Protein AF-A0A497QWR2-F1 (afdb_monomer_lite)

pLDDT: mean 72.26, std 18.97, range [32.97, 96.06]

Sequence (253 aa):
MGLGKLKDYGLKFKELKEVCVSLNEAGIAPAVTVKVGTKGEDMLSSFMDAIEAVEDKDVKNIPAEVSAYYDAIPQEAFDDDDNTVTQSDSKGEPVEEQEEQEEVVESDCPSFLTGCDDTEPDCQECKKDMPDEYSACKKATEAKASKKSKKKSKGTKNAGKRTRYGHMPNSMAGFIDDMVWKGHTKDEMVQVLMKEFGRSEDKAKGKVNSHLNTLINKKGITITEKKGDVLKAKQKYADGYDKSNTQKCTLSE

Structure (mmCIF, N/CA/C/O backbone):
data_AF-A0A497QWR2-F1
#
_entry.id   AF-A0A497QWR2-F1
#
loop_
_atom_site.group_PDB
_atom_site.id
_atom_site.type_symbol
_atom_site.label_atom_id
_atom_site.label_alt_id
_atom_site.label_comp_id
_atom_site.label_asym_id
_atom_site.label_entity_id
_atom_site.label_seq_id
_atom_site.pdbx_PDB_ins_code
_atom_site.Cartn_x
_atom_site.Cartn_y
_atom_site.Cartn_z
_atom_site.occupancy
_atom_site.B_iso_or_equiv
_atom_site.auth_seq_id
_atom_site.auth_comp_id
_atom_site.auth_asym_id
_atom_site.auth_atom_id
_atom_site.pdbx_PDB_model_num
ATOM 1 N N . MET A 1 1 ? 1.497 13.438 -13.257 1.00 48.03 1 MET A N 1
ATOM 2 C CA . MET A 1 1 ? 0.081 13.199 -13.607 1.00 48.03 1 MET A CA 1
ATOM 3 C C . MET A 1 1 ? -0.494 12.215 -12.584 1.00 48.03 1 MET A C 1
ATOM 5 O O . MET A 1 1 ? 0.308 11.577 -11.905 1.00 48.03 1 MET A O 1
ATOM 9 N N . GLY A 1 2 ? -1.800 12.245 -12.296 1.00 42.53 2 GLY A N 1
ATOM 10 C CA . GLY A 1 2 ? -2.422 11.379 -11.282 1.00 42.53 2 GLY A CA 1
ATOM 11 C C . GLY A 1 2 ? -3.508 10.488 -11.887 1.00 42.53 2 GLY A C 1
ATOM 12 O O . GLY A 1 2 ? -4.228 10.966 -12.753 1.00 42.53 2 GLY A O 1
ATOM 13 N N . LEU A 1 3 ? -3.611 9.245 -11.381 1.00 47.59 3 LEU A N 1
ATOM 14 C CA . LEU A 1 3 ? -4.511 8.090 -11.648 1.00 47.59 3 LEU A CA 1
ATOM 15 C C . LEU A 1 3 ? -5.947 8.309 -12.209 1.00 47.59 3 LEU A C 1
ATOM 17 O O . LEU A 1 3 ? -6.665 7.324 -12.388 1.00 47.59 3 LEU A O 1
ATOM 21 N N . GLY A 1 4 ? -6.399 9.539 -12.447 1.00 57.50 4 GLY A N 1
ATOM 22 C CA . GLY A 1 4 ? -7.649 9.893 -13.118 1.00 57.50 4 GLY A CA 1
ATOM 23 C C . GLY A 1 4 ? -7.697 9.454 -14.582 1.00 57.50 4 GLY A C 1
ATOM 24 O O . GLY A 1 4 ? -8.650 8.772 -14.945 1.00 57.50 4 GLY A O 1
ATOM 25 N N . LYS A 1 5 ? -6.631 9.687 -15.368 1.00 66.88 5 LYS A N 1
ATOM 26 C CA . LYS A 1 5 ? -6.671 9.528 -16.838 1.00 66.88 5 LYS A CA 1
ATOM 27 C C . LYS A 1 5 ? -7.154 8.144 -17.310 1.00 66.88 5 LYS A C 1
ATOM 29 O O . LYS A 1 5 ? -8.018 8.049 -18.168 1.00 66.88 5 LYS A O 1
ATOM 34 N N . LEU A 1 6 ? -6.700 7.049 -16.687 1.00 73.44 6 LEU A N 1
ATOM 35 C CA . LEU A 1 6 ? -7.159 5.688 -17.035 1.00 73.44 6 LEU A CA 1
ATOM 36 C C . LEU A 1 6 ? -8.672 5.487 -16.855 1.00 73.44 6 LEU A C 1
ATOM 38 O O . LEU A 1 6 ? -9.305 4.798 -17.650 1.00 73.44 6 LEU A O 1
ATOM 42 N N . LYS A 1 7 ? -9.254 6.072 -15.802 1.00 79.94 7 LYS A N 1
ATOM 43 C CA . LYS A 1 7 ? -10.699 5.980 -15.555 1.00 79.94 7 LYS A CA 1
ATOM 44 C C . LYS A 1 7 ? -11.488 6.875 -16.496 1.00 79.94 7 LYS A C 1
ATOM 46 O O . LYS A 1 7 ? -12.595 6.494 -16.866 1.00 79.94 7 LYS A O 1
ATOM 51 N N . ASP A 1 8 ? -10.916 8.013 -16.872 1.00 81.88 8 ASP A N 1
ATOM 52 C CA . ASP A 1 8 ? -11.537 8.974 -17.783 1.00 81.88 8 ASP A CA 1
ATOM 53 C C . ASP A 1 8 ? -11.735 8.359 -19.181 1.00 81.88 8 ASP A C 1
ATOM 55 O O . ASP A 1 8 ? -12.749 8.611 -19.827 1.00 81.88 8 ASP A O 1
ATOM 59 N N . TYR A 1 9 ? -10.854 7.436 -19.582 1.00 80.38 9 TYR A N 1
ATOM 60 C CA . TYR A 1 9 ? -10.970 6.665 -20.827 1.00 80.38 9 TYR A CA 1
ATOM 61 C C . TYR A 1 9 ? -11.758 5.351 -20.693 1.00 80.38 9 TYR A C 1
ATOM 63 O O . TYR A 1 9 ? -11.825 4.565 -21.632 1.00 80.38 9 TYR A O 1
ATOM 71 N N . GLY A 1 10 ? -12.344 5.065 -19.524 1.00 85.12 10 GLY A N 1
ATOM 72 C CA . GLY A 1 10 ? -13.089 3.822 -19.294 1.00 85.12 10 GLY A CA 1
ATOM 73 C C . GLY A 1 10 ? -12.229 2.549 -19.286 1.00 85.12 10 GLY A C 1
ATOM 74 O O . GLY A 1 10 ? -12.775 1.444 -19.276 1.00 85.12 10 GLY A O 1
ATOM 75 N N . LEU A 1 11 ? -10.902 2.684 -19.244 1.00 86.25 11 LEU A N 1
ATOM 76 C CA . LEU A 1 11 ? -9.960 1.570 -19.281 1.00 86.25 11 LEU A CA 1
ATOM 77 C C . LEU A 1 11 ? -9.809 0.950 -17.890 1.00 86.25 11 LEU A C 1
ATOM 79 O O . LEU A 1 11 ? -9.598 1.638 -16.881 1.00 86.25 11 LEU A O 1
ATOM 83 N N . LYS A 1 12 ? -9.890 -0.383 -17.801 1.00 90.69 12 LYS A N 1
ATOM 84 C CA . LYS A 1 12 ? -9.703 -1.072 -16.520 1.00 90.69 12 LYS A CA 1
ATOM 85 C C . LYS A 1 12 ? -8.242 -1.450 -16.332 1.00 90.69 12 LYS A C 1
ATOM 87 O O . LYS A 1 12 ? -7.655 -2.168 -17.128 1.00 90.69 12 LYS A O 1
ATOM 92 N N . PHE A 1 13 ? -7.691 -1.120 -15.166 1.00 89.50 13 PHE A N 1
ATOM 93 C CA . PHE A 1 13 ? -6.326 -1.513 -14.787 1.00 89.50 13 PHE A CA 1
ATOM 94 C C . PHE A 1 13 ? -6.066 -3.035 -14.832 1.00 89.50 13 PHE A C 1
ATOM 96 O O . PHE A 1 13 ? -4.924 -3.468 -14.948 1.00 89.50 13 PHE A O 1
ATOM 103 N N . LYS A 1 14 ? -7.115 -3.864 -14.721 1.00 91.31 14 LYS A N 1
ATOM 104 C CA . LYS A 1 14 ? -7.007 -5.322 -14.883 1.00 91.31 14 LYS A CA 1
ATOM 105 C C . LYS A 1 14 ? -6.687 -5.712 -16.330 1.00 91.31 14 LYS A C 1
ATOM 107 O O . LYS A 1 14 ? -5.834 -6.565 -16.523 1.00 91.31 14 LYS A O 1
ATOM 112 N N . GLU A 1 15 ? -7.328 -5.058 -17.295 1.00 91.69 15 GLU A N 1
ATOM 113 C CA . GLU A 1 15 ? -7.141 -5.306 -18.730 1.00 91.69 15 GLU A CA 1
ATOM 114 C C . GLU A 1 15 ? -5.731 -4.866 -19.148 1.00 91.69 15 GLU A C 1
ATOM 116 O O . GLU A 1 15 ? -5.003 -5.661 -19.728 1.00 91.69 15 GLU A O 1
ATOM 121 N N . LEU A 1 16 ? -5.271 -3.686 -18.700 1.00 90.69 16 LEU A N 1
ATOM 122 C CA . LEU A 1 16 ? -3.888 -3.231 -18.925 1.00 90.69 16 LEU A CA 1
ATOM 123 C C . LEU A 1 16 ? -2.847 -4.268 -18.469 1.00 90.69 16 LEU A C 1
ATOM 125 O O . LEU A 1 16 ? -1.878 -4.537 -19.169 1.00 90.69 16 LEU A O 1
ATOM 129 N N . LYS A 1 17 ? -3.053 -4.893 -17.302 1.00 91.12 17 LYS A N 1
ATOM 130 C CA . LYS A 1 17 ? -2.144 -5.936 -16.803 1.00 91.12 17 LYS A CA 1
ATOM 131 C C . LYS A 1 17 ? -2.140 -7.188 -17.669 1.00 91.12 17 LYS A C 1
ATOM 133 O O . LYS A 1 17 ? -1.073 -7.748 -17.884 1.00 91.12 17 LYS A O 1
ATOM 138 N N . GLU A 1 18 ? -3.310 -7.646 -18.100 1.00 92.50 18 GLU A N 1
ATOM 139 C CA . GLU A 1 18 ? -3.448 -8.834 -18.953 1.00 92.50 18 GLU A CA 1
ATOM 140 C C . GLU A 1 18 ? -2.760 -8.603 -20.307 1.00 92.50 18 GLU A C 1
ATOM 142 O O . GLU A 1 18 ? -2.012 -9.456 -20.782 1.00 92.50 18 GLU A O 1
ATOM 147 N N . VAL A 1 19 ? -2.895 -7.395 -20.852 1.00 91.88 19 VAL A N 1
ATOM 148 C CA . VAL A 1 19 ? -2.240 -6.961 -22.088 1.00 91.88 19 VAL A CA 1
ATOM 149 C C . VAL A 1 19 ? -0.712 -6.886 -21.924 1.00 91.88 19 VAL A C 1
ATOM 151 O O . VAL A 1 19 ? 0.020 -7.436 -22.746 1.00 91.88 19 VAL A O 1
ATOM 154 N N . CYS A 1 20 ? -0.204 -6.298 -20.833 1.00 90.31 20 CYS A N 1
ATOM 155 C CA . CYS A 1 20 ? 1.233 -6.300 -20.523 1.00 90.31 20 CYS A CA 1
ATOM 156 C C . CYS A 1 20 ? 1.803 -7.720 -20.360 1.00 90.31 20 CYS A C 1
ATOM 158 O O . CYS A 1 20 ? 2.941 -7.977 -20.747 1.00 90.31 20 CYS A O 1
ATOM 160 N N . VAL A 1 21 ? 1.050 -8.648 -19.759 1.00 90.56 21 VAL A N 1
ATOM 161 C CA . VAL A 1 21 ? 1.474 -10.054 -19.635 1.00 90.56 21 VAL A CA 1
ATOM 162 C C . VAL A 1 21 ? 1.536 -10.709 -21.013 1.00 90.56 21 VAL A C 1
ATOM 164 O O . VAL A 1 21 ? 2.544 -11.330 -21.330 1.00 90.56 21 VAL A O 1
ATOM 167 N N . SER A 1 22 ? 0.533 -10.481 -21.859 1.00 89.44 22 SER A N 1
ATOM 168 C CA . SER A 1 22 ? 0.480 -11.037 -23.217 1.00 89.44 22 SER A CA 1
ATOM 169 C C . SER A 1 22 ? 1.631 -10.542 -24.104 1.00 89.44 22 SER A C 1
ATOM 171 O O . SER A 1 22 ? 2.222 -11.326 -24.841 1.00 89.44 22 SER A O 1
ATOM 173 N N . LEU A 1 23 ? 2.019 -9.265 -23.989 1.00 87.81 23 LEU A N 1
ATOM 174 C CA . LEU A 1 23 ? 3.206 -8.713 -24.666 1.00 87.81 23 LEU A CA 1
ATOM 175 C C . LEU A 1 23 ? 4.516 -9.371 -24.214 1.00 87.81 23 LEU A C 1
ATOM 177 O O . LEU A 1 23 ? 5.399 -9.626 -25.035 1.00 87.81 23 LEU A O 1
ATOM 181 N N . ASN A 1 24 ? 4.642 -9.645 -22.913 1.00 87.62 24 ASN A N 1
ATOM 182 C CA . ASN A 1 24 ? 5.805 -10.331 -22.357 1.00 87.62 24 ASN A CA 1
ATOM 183 C C . ASN A 1 24 ? 5.862 -11.797 -22.815 1.00 87.62 24 ASN A C 1
ATOM 185 O O . ASN A 1 24 ? 6.930 -12.283 -23.180 1.00 87.62 24 ASN A O 1
ATOM 189 N N . GLU A 1 25 ? 4.724 -12.496 -22.825 1.00 88.38 25 GLU A N 1
ATOM 190 C CA . GLU A 1 25 ? 4.619 -13.885 -23.292 1.00 88.38 25 GLU A CA 1
ATOM 191 C C . GLU A 1 25 ? 4.908 -14.020 -24.791 1.00 88.38 25 GLU A C 1
ATOM 193 O O . GLU A 1 25 ? 5.531 -14.994 -25.210 1.00 88.38 25 GLU A O 1
ATOM 198 N N . ALA A 1 26 ? 4.524 -13.021 -25.590 1.00 85.50 26 ALA A N 1
ATOM 199 C CA . ALA A 1 26 ? 4.850 -12.955 -27.012 1.00 85.50 26 ALA A CA 1
ATOM 200 C C . ALA A 1 26 ? 6.340 -12.661 -27.283 1.00 85.50 26 ALA A C 1
ATOM 202 O O . ALA A 1 26 ? 6.781 -12.754 -28.426 1.00 85.50 26 ALA A O 1
ATOM 203 N N . GLY A 1 27 ? 7.122 -12.299 -26.257 1.00 85.12 27 GLY A N 1
ATOM 204 C CA . GLY A 1 27 ? 8.540 -11.955 -26.391 1.00 85.12 27 GLY A CA 1
ATOM 205 C C . GLY A 1 27 ? 8.798 -10.631 -27.116 1.00 85.12 27 GLY A C 1
ATOM 206 O O . GLY A 1 27 ? 9.942 -10.342 -27.450 1.00 85.12 27 GLY A O 1
ATOM 207 N N . ILE A 1 28 ? 7.751 -9.836 -27.345 1.00 81.31 28 ILE A N 1
ATOM 208 C CA . ILE A 1 28 ? 7.807 -8.593 -28.125 1.00 81.31 28 ILE A CA 1
ATOM 209 C C . ILE A 1 28 ? 8.394 -7.457 -27.284 1.00 81.31 28 ILE A C 1
ATOM 211 O O . ILE A 1 28 ? 9.182 -6.660 -27.777 1.00 81.31 28 ILE A O 1
ATOM 215 N N . ALA A 1 29 ? 8.050 -7.404 -25.994 1.00 74.75 29 ALA A N 1
ATOM 216 C CA . ALA A 1 29 ? 8.511 -6.346 -25.102 1.00 74.75 29 ALA A CA 1
ATOM 217 C C . ALA A 1 29 ? 8.847 -6.874 -23.697 1.00 74.75 29 ALA A C 1
ATOM 219 O O . ALA A 1 29 ? 8.116 -6.600 -22.744 1.00 74.75 29 ALA A O 1
ATOM 220 N N . PRO A 1 30 ? 9.975 -7.592 -23.523 1.00 67.50 30 PRO A N 1
ATOM 221 C CA . PRO A 1 30 ? 10.367 -8.175 -22.233 1.00 67.50 30 PRO A CA 1
ATOM 222 C C . PRO A 1 30 ? 10.651 -7.130 -21.135 1.00 67.50 30 PRO A C 1
ATOM 224 O O . PRO A 1 30 ? 10.811 -7.476 -19.964 1.00 67.50 30 PRO A O 1
ATOM 227 N N . ALA A 1 31 ? 10.734 -5.846 -21.498 1.00 64.06 31 ALA A N 1
ATOM 228 C CA . ALA A 1 31 ? 11.017 -4.745 -20.584 1.00 64.06 31 ALA A CA 1
ATOM 229 C C . ALA A 1 31 ? 9.788 -4.249 -19.798 1.00 64.06 31 ALA A C 1
ATOM 231 O O . ALA A 1 31 ? 9.958 -3.518 -18.813 1.00 64.06 31 ALA A O 1
ATOM 232 N N . VAL A 1 32 ? 8.561 -4.652 -20.164 1.00 71.81 32 VAL A N 1
ATOM 233 C CA . VAL A 1 32 ? 7.342 -4.215 -19.461 1.00 71.81 32 VAL A CA 1
ATOM 234 C C . VAL A 1 32 ? 7.235 -4.933 -18.119 1.00 71.81 32 VAL A C 1
ATOM 236 O O . VAL A 1 32 ? 6.561 -5.952 -17.952 1.00 71.81 32 VAL A O 1
ATOM 239 N N . THR A 1 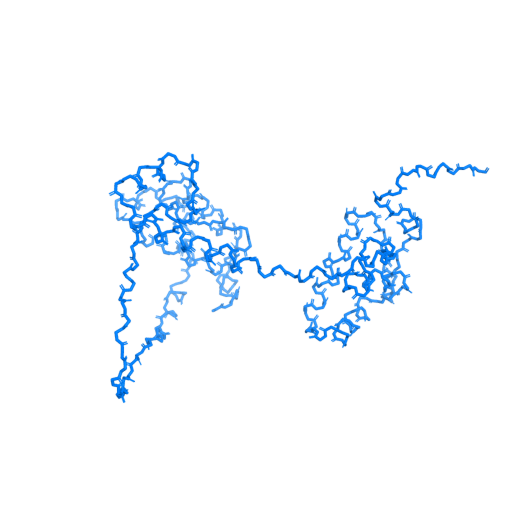33 ? 7.926 -4.394 -17.118 1.00 68.38 33 THR A N 1
ATOM 240 C CA . THR A 1 33 ? 7.933 -4.969 -15.774 1.00 68.38 33 THR A CA 1
ATOM 241 C C . THR A 1 33 ? 6.641 -4.637 -15.031 1.00 68.38 33 THR A C 1
ATOM 243 O O . THR A 1 33 ? 6.470 -3.564 -14.451 1.00 68.38 33 THR A O 1
ATOM 246 N N . VAL A 1 34 ? 5.737 -5.618 -14.962 1.00 72.56 34 VAL A N 1
ATOM 247 C CA . VAL A 1 34 ? 4.538 -5.591 -14.108 1.00 72.56 34 VAL A CA 1
ATOM 248 C C . VAL A 1 34 ? 4.960 -5.731 -12.637 1.00 72.56 34 VAL A C 1
ATOM 250 O O . VAL A 1 34 ? 4.822 -6.781 -12.009 1.00 72.56 34 VAL A O 1
ATOM 253 N N . LYS A 1 35 ? 5.528 -4.672 -12.052 1.00 74.38 35 LYS A N 1
ATOM 254 C CA . LYS A 1 35 ? 5.910 -4.662 -10.631 1.00 74.38 35 LYS A CA 1
ATOM 255 C C . LYS A 1 35 ? 4.663 -4.563 -9.748 1.00 74.38 35 LYS A C 1
ATOM 257 O O . LYS A 1 35 ? 3.757 -3.766 -9.980 1.00 74.38 35 LYS A O 1
ATOM 262 N N . VAL A 1 36 ? 4.613 -5.357 -8.679 1.00 67.50 36 VAL A N 1
ATOM 263 C CA . VAL A 1 36 ? 3.517 -5.285 -7.702 1.00 67.50 36 VAL A CA 1
ATOM 264 C C . VAL A 1 36 ? 3.546 -3.916 -7.012 1.00 67.50 36 VAL A C 1
ATOM 266 O O . VAL A 1 36 ? 4.484 -3.606 -6.284 1.00 67.50 36 VAL A O 1
ATOM 269 N N . GLY A 1 37 ? 2.500 -3.113 -7.224 1.00 78.19 37 GLY A N 1
ATOM 270 C CA . GLY A 1 37 ? 2.346 -1.791 -6.610 1.00 78.19 37 GLY A CA 1
ATOM 271 C C . GLY A 1 37 ? 2.741 -0.602 -7.491 1.00 78.19 37 GLY A C 1
ATOM 272 O O . GLY A 1 37 ? 2.728 0.518 -6.983 1.00 78.19 37 GLY A O 1
ATOM 273 N N . THR A 1 38 ? 3.058 -0.806 -8.776 1.00 81.00 38 THR A N 1
ATOM 274 C CA . THR A 1 38 ? 3.156 0.307 -9.734 1.00 81.00 38 THR A CA 1
ATOM 275 C C . THR A 1 38 ? 1.811 0.995 -9.906 1.00 81.00 38 THR A C 1
ATOM 277 O O . THR A 1 38 ? 0.746 0.367 -9.830 1.00 81.00 38 THR A O 1
ATOM 280 N N . LYS A 1 39 ? 1.858 2.315 -10.094 1.00 86.38 39 LYS A N 1
ATOM 281 C CA . LYS A 1 39 ? 0.665 3.083 -10.434 1.00 86.38 39 LYS A CA 1
ATOM 282 C C . LYS A 1 39 ? 0.246 2.727 -11.859 1.00 86.38 39 LYS A C 1
ATOM 284 O O . LYS A 1 39 ? 1.077 2.348 -12.679 1.00 86.38 39 LYS A O 1
ATOM 289 N N . GLY A 1 40 ? -1.050 2.852 -12.140 1.00 84.94 40 GLY A N 1
ATOM 290 C CA . GLY A 1 40 ? -1.591 2.570 -13.470 1.00 84.94 40 GLY A CA 1
ATOM 291 C C . GLY A 1 40 ? -0.964 3.416 -14.570 1.00 84.94 40 GLY A C 1
ATOM 292 O O . GLY A 1 40 ? -0.755 2.912 -15.660 1.00 84.94 40 GLY A O 1
ATOM 293 N N . GLU A 1 41 ? -0.613 4.659 -14.256 1.00 83.12 41 GLU A N 1
ATOM 294 C CA . GLU A 1 41 ? 0.008 5.598 -15.194 1.00 83.12 41 GLU A CA 1
ATOM 295 C C . GLU A 1 41 ? 1.409 5.151 -15.591 1.00 83.12 41 GLU A C 1
ATOM 297 O O . GLU A 1 41 ? 1.667 4.990 -16.772 1.00 83.12 41 GLU A O 1
ATOM 302 N N . ASP A 1 42 ? 2.262 4.842 -14.609 1.00 85.12 42 ASP A N 1
ATOM 303 C CA . ASP A 1 42 ? 3.617 4.345 -14.869 1.00 85.12 42 ASP A CA 1
ATOM 304 C C . ASP A 1 42 ? 3.578 3.071 -15.735 1.00 85.12 42 ASP A C 1
ATOM 306 O O . ASP A 1 42 ? 4.407 2.879 -16.616 1.00 85.12 42 ASP A O 1
ATOM 310 N N . MET A 1 43 ? 2.585 2.203 -15.499 1.00 87.81 43 MET A N 1
ATOM 311 C CA . MET A 1 43 ? 2.379 0.987 -16.288 1.00 87.81 43 MET A CA 1
ATOM 312 C C . MET A 1 43 ? 1.881 1.282 -17.706 1.00 87.81 43 MET A C 1
ATOM 314 O O . MET A 1 43 ? 2.289 0.588 -18.630 1.00 87.81 43 MET A O 1
ATOM 318 N N . LEU A 1 44 ? 1.015 2.284 -17.879 1.00 87.62 44 LEU A N 1
ATOM 319 C CA . LEU A 1 44 ? 0.531 2.705 -19.190 1.00 87.62 44 LEU A CA 1
ATOM 320 C C . LEU A 1 44 ? 1.661 3.339 -20.006 1.00 87.62 44 LEU A C 1
ATOM 322 O O . LEU A 1 44 ? 1.828 2.964 -21.156 1.00 87.62 44 LEU A O 1
ATOM 326 N N . SER A 1 45 ? 2.474 4.213 -19.407 1.00 85.75 45 SER A N 1
ATOM 327 C CA . SER A 1 45 ? 3.653 4.789 -20.065 1.00 85.75 45 SER A CA 1
ATOM 328 C C . SER A 1 45 ? 4.628 3.699 -20.504 1.00 85.75 45 SER A C 1
ATOM 330 O O . SER A 1 45 ? 4.935 3.605 -21.682 1.00 85.75 45 SER A O 1
ATOM 332 N N . SER A 1 46 ? 5.003 2.778 -19.605 1.00 87.06 46 SER A N 1
ATOM 333 C CA . SER A 1 46 ? 5.879 1.657 -19.982 1.00 87.06 46 SER A CA 1
ATOM 334 C C . SER A 1 46 ? 5.276 0.735 -21.045 1.00 87.06 46 SER A C 1
ATOM 336 O O . SER A 1 46 ? 6.019 0.088 -21.774 1.00 87.06 46 SER A O 1
ATOM 338 N N . PHE A 1 47 ? 3.948 0.626 -21.113 1.00 89.38 47 PHE A N 1
ATOM 339 C CA . PHE A 1 47 ? 3.259 -0.110 -22.170 1.00 89.38 47 PHE A CA 1
ATOM 340 C C . PHE A 1 47 ? 3.344 0.617 -23.518 1.00 89.38 47 PHE A C 1
ATOM 342 O O . PHE A 1 47 ? 3.615 -0.035 -24.521 1.00 89.38 47 PHE A O 1
ATOM 349 N N . MET A 1 48 ? 3.167 1.941 -23.542 1.00 87.44 48 MET A N 1
ATOM 350 C CA . MET A 1 48 ? 3.312 2.741 -24.763 1.00 87.44 48 MET A CA 1
ATOM 351 C C . MET A 1 48 ? 4.749 2.720 -25.276 1.00 87.44 48 MET A C 1
ATOM 353 O O . MET A 1 48 ? 4.958 2.360 -26.429 1.00 87.44 48 MET A O 1
ATOM 357 N N . ASP A 1 49 ? 5.727 2.975 -24.402 1.00 86.12 49 ASP A N 1
ATOM 358 C CA . ASP A 1 49 ? 7.155 2.918 -24.744 1.00 86.12 49 ASP A CA 1
ATOM 359 C C . ASP A 1 49 ? 7.522 1.555 -25.352 1.00 86.12 49 ASP A C 1
ATOM 361 O O . ASP A 1 49 ? 8.289 1.450 -26.305 1.00 86.12 49 ASP A O 1
ATOM 365 N N . ALA A 1 50 ? 6.945 0.484 -24.801 1.00 87.25 50 ALA A N 1
ATOM 366 C CA . ALA A 1 50 ? 7.152 -0.869 -25.282 1.00 87.25 50 ALA A CA 1
ATOM 367 C C . ALA A 1 50 ? 6.527 -1.137 -26.650 1.00 87.25 50 ALA A C 1
ATOM 369 O O . ALA A 1 50 ? 7.115 -1.902 -27.405 1.00 87.25 50 ALA A O 1
ATOM 370 N N . ILE A 1 51 ? 5.364 -0.552 -26.957 1.00 85.56 51 ILE A N 1
ATOM 371 C CA . ILE A 1 51 ? 4.728 -0.661 -28.276 1.00 85.56 51 ILE A CA 1
ATOM 372 C C . ILE A 1 51 ? 5.491 0.163 -29.313 1.00 85.56 51 ILE A C 1
ATOM 374 O O . ILE A 1 51 ? 5.728 -0.330 -30.410 1.00 85.56 51 ILE A O 1
ATOM 378 N N . GLU A 1 52 ? 5.910 1.381 -28.972 1.00 85.94 52 GLU A N 1
ATOM 379 C CA . GLU A 1 52 ? 6.703 2.237 -29.864 1.00 85.94 52 GLU A CA 1
ATOM 380 C C . GLU A 1 52 ? 8.077 1.636 -30.177 1.00 85.94 52 GLU A C 1
ATOM 382 O O . GLU A 1 52 ? 8.597 1.806 -31.278 1.00 85.94 52 GLU A O 1
ATOM 387 N N . ALA A 1 53 ? 8.650 0.885 -29.232 1.00 85.00 53 ALA A N 1
ATOM 388 C CA . ALA A 1 53 ? 9.896 0.157 -29.434 1.00 85.00 53 ALA A CA 1
ATOM 389 C C . ALA A 1 53 ? 9.754 -1.097 -30.322 1.00 85.00 53 ALA A C 1
ATOM 391 O O . ALA A 1 53 ? 10.773 -1.689 -30.685 1.00 85.00 53 ALA A O 1
ATOM 392 N N . VAL A 1 54 ? 8.533 -1.530 -30.671 1.00 84.75 54 VAL A N 1
ATOM 393 C CA . VAL A 1 54 ? 8.329 -2.670 -31.579 1.00 84.75 54 VAL A CA 1
ATOM 394 C C . VAL A 1 54 ? 8.648 -2.236 -33.006 1.00 84.75 54 VAL A C 1
ATOM 396 O O . VAL A 1 54 ? 7.928 -1.442 -33.604 1.00 84.75 54 VAL A O 1
ATOM 399 N N . GLU A 1 55 ? 9.716 -2.787 -33.584 1.00 76.38 55 GLU A N 1
ATOM 400 C CA . GLU A 1 55 ? 10.053 -2.547 -34.989 1.00 76.38 55 GLU A CA 1
ATOM 401 C C . GLU A 1 55 ? 8.944 -3.060 -35.932 1.00 76.38 55 GLU A C 1
ATOM 403 O O . GLU A 1 55 ? 8.308 -4.086 -35.674 1.00 76.38 55 GLU A O 1
ATOM 408 N N . ASP A 1 56 ? 8.782 -2.423 -37.100 1.00 72.88 56 ASP A N 1
ATOM 409 C CA . ASP A 1 56 ? 7.767 -2.746 -38.128 1.00 72.88 56 ASP A CA 1
ATOM 410 C C . ASP A 1 56 ? 7.689 -4.238 -38.524 1.00 72.88 56 ASP A C 1
ATOM 412 O O . ASP A 1 56 ? 6.681 -4.715 -39.056 1.00 72.88 56 ASP A O 1
ATOM 416 N N . LYS A 1 57 ? 8.764 -5.001 -38.295 1.00 64.88 57 LYS A N 1
ATOM 417 C CA . LYS A 1 57 ? 8.844 -6.436 -38.603 1.00 64.88 57 LYS A CA 1
ATOM 418 C C . LYS A 1 57 ? 8.063 -7.305 -37.615 1.00 64.88 57 LYS A C 1
ATOM 420 O O . LYS A 1 57 ? 7.553 -8.347 -38.030 1.00 64.88 57 LYS A O 1
ATOM 425 N N . ASP A 1 58 ? 7.915 -6.863 -36.369 1.00 74.88 58 ASP A N 1
ATOM 426 C CA . ASP A 1 58 ? 7.275 -7.617 -35.286 1.00 74.88 58 ASP A CA 1
ATOM 427 C C . ASP A 1 58 ? 5.821 -7.200 -35.034 1.00 74.88 58 ASP A C 1
ATOM 429 O O . ASP A 1 58 ? 5.080 -7.906 -34.348 1.00 74.88 58 ASP A O 1
ATOM 433 N N . VAL A 1 59 ? 5.351 -6.138 -35.699 1.00 76.44 59 VAL A N 1
ATOM 434 C CA . VAL A 1 59 ? 3.954 -5.664 -35.646 1.00 76.44 59 VAL A CA 1
ATOM 435 C C . VAL A 1 59 ? 2.952 -6.765 -36.024 1.00 76.44 59 VAL A C 1
ATOM 437 O O . VAL A 1 59 ? 1.852 -6.835 -35.481 1.00 76.44 59 VAL A O 1
ATOM 440 N N . LYS A 1 60 ? 3.340 -7.692 -36.910 1.00 80.88 60 LYS A N 1
ATOM 441 C CA . LYS A 1 60 ? 2.489 -8.826 -37.324 1.00 80.88 60 LYS A CA 1
ATOM 442 C C . LYS A 1 60 ? 2.283 -9.879 -36.233 1.00 80.88 60 LYS A C 1
ATOM 444 O O . LYS A 1 60 ? 1.359 -10.679 -36.356 1.00 80.88 60 LYS A O 1
ATOM 449 N N . ASN A 1 61 ? 3.132 -9.894 -35.208 1.00 86.38 61 ASN A N 1
ATOM 450 C CA . ASN A 1 61 ? 3.073 -10.855 -34.108 1.00 86.38 61 ASN A CA 1
ATOM 451 C C . ASN A 1 61 ? 2.368 -10.293 -32.868 1.00 86.38 61 ASN A C 1
ATOM 453 O O . ASN A 1 61 ? 2.233 -11.009 -31.876 1.00 86.38 61 ASN A O 1
ATOM 457 N N . ILE A 1 62 ? 1.904 -9.039 -32.907 1.00 86.69 62 ILE A N 1
ATOM 458 C CA . ILE A 1 62 ? 1.207 -8.422 -31.780 1.00 86.69 62 ILE A CA 1
ATOM 459 C C . ILE A 1 62 ? -0.112 -9.174 -31.526 1.00 86.69 62 ILE A C 1
ATOM 461 O O . ILE A 1 62 ? -0.925 -9.320 -32.445 1.00 86.69 62 ILE A O 1
ATOM 465 N N . PRO A 1 63 ? -0.360 -9.651 -30.290 1.00 91.00 63 PRO A N 1
ATOM 466 C CA . PRO A 1 63 ? -1.626 -10.282 -29.940 1.00 91.00 63 PRO A CA 1
ATOM 467 C C . PRO A 1 63 ? -2.818 -9.367 -30.249 1.00 91.00 63 PRO A C 1
ATOM 469 O O . PRO A 1 63 ? -2.786 -8.173 -29.954 1.00 91.00 63 PRO A O 1
ATOM 472 N N . ALA A 1 64 ? -3.905 -9.930 -30.786 1.00 90.38 64 ALA A N 1
ATOM 473 C CA . ALA A 1 64 ? -5.104 -9.163 -31.153 1.00 90.38 64 ALA A CA 1
ATOM 474 C C . ALA A 1 64 ? -5.692 -8.365 -29.974 1.00 90.38 64 ALA A C 1
ATOM 476 O O . ALA A 1 64 ? -6.253 -7.291 -30.158 1.00 90.38 64 ALA A O 1
ATOM 477 N N . GLU A 1 65 ? -5.522 -8.873 -28.755 1.00 89.00 65 GLU A N 1
ATOM 478 C CA . GLU A 1 65 ? -5.935 -8.221 -27.510 1.00 89.00 65 GLU A CA 1
ATOM 479 C C . GLU A 1 65 ? -5.147 -6.932 -27.239 1.00 89.00 65 GLU A C 1
ATOM 481 O O . GLU A 1 65 ? -5.713 -5.959 -26.748 1.00 89.00 65 GLU A O 1
ATOM 486 N N . VAL A 1 66 ? -3.859 -6.904 -27.598 1.00 89.56 66 VAL A N 1
ATOM 487 C CA . VAL A 1 66 ? -2.985 -5.733 -27.448 1.00 89.56 66 VAL A CA 1
ATOM 488 C C . VAL A 1 66 ? -3.356 -4.660 -28.468 1.00 89.56 66 VAL A C 1
ATOM 490 O O . VAL A 1 66 ? -3.482 -3.497 -28.092 1.00 89.56 66 VAL A O 1
ATOM 493 N N . SER A 1 67 ? -3.604 -5.048 -29.725 1.00 89.44 67 SER A N 1
ATOM 494 C CA . SER A 1 67 ? -4.094 -4.126 -30.763 1.00 89.44 67 SER A CA 1
ATOM 495 C C . SER A 1 67 ? -5.454 -3.542 -30.382 1.00 89.44 67 SER A C 1
ATOM 497 O O . SER A 1 67 ? -5.605 -2.327 -30.364 1.00 89.44 67 SER A O 1
ATOM 499 N N . ALA A 1 68 ? -6.412 -4.383 -29.984 1.00 90.38 68 ALA A N 1
ATOM 500 C CA . ALA A 1 68 ? -7.738 -3.922 -29.587 1.00 90.38 68 ALA A CA 1
ATOM 501 C C . ALA A 1 68 ? -7.691 -2.986 -28.369 1.00 90.38 68 ALA A C 1
ATOM 503 O O . ALA A 1 68 ? -8.492 -2.058 -28.272 1.00 90.38 68 ALA A O 1
ATOM 504 N N . TYR A 1 69 ? -6.759 -3.225 -27.439 1.00 90.12 69 TYR A N 1
ATOM 505 C CA . TYR A 1 69 ? -6.546 -2.337 -26.302 1.00 90.12 69 TYR A CA 1
ATOM 506 C C . TYR A 1 69 ? -5.940 -0.998 -26.732 1.00 90.12 69 TYR A C 1
ATOM 508 O O . TYR A 1 69 ? -6.408 0.031 -26.264 1.00 90.12 69 TYR A O 1
ATOM 516 N N . TYR A 1 70 ? -4.947 -0.999 -27.628 1.00 89.12 70 TYR A N 1
ATOM 517 C CA . TYR A 1 70 ? -4.333 0.219 -28.168 1.00 89.12 70 TYR A CA 1
ATOM 518 C C . TYR A 1 70 ? -5.348 1.077 -28.940 1.00 89.12 70 TYR A C 1
ATOM 520 O O . TYR A 1 70 ? -5.469 2.269 -28.671 1.00 89.12 70 TYR A O 1
ATOM 528 N N . ASP A 1 71 ? -6.160 0.457 -29.801 1.00 89.88 71 ASP A N 1
ATOM 529 C CA . ASP A 1 71 ? -7.203 1.131 -30.590 1.00 89.88 71 ASP A CA 1
ATOM 530 C C . ASP A 1 71 ? -8.322 1.740 -29.721 1.00 89.88 71 ASP A C 1
ATOM 532 O O . ASP A 1 71 ? -9.037 2.646 -30.152 1.00 89.88 71 ASP A O 1
ATOM 536 N N . ALA A 1 72 ? -8.497 1.245 -28.491 1.00 89.31 72 ALA A N 1
ATOM 537 C CA . ALA A 1 72 ? -9.474 1.768 -27.538 1.00 89.31 72 ALA A CA 1
ATOM 538 C C . ALA A 1 72 ? -8.991 3.026 -26.794 1.00 89.31 72 ALA A C 1
ATOM 540 O O . ALA A 1 72 ? -9.793 3.666 -26.108 1.00 89.31 72 ALA A O 1
ATOM 541 N N . ILE A 1 73 ? -7.705 3.381 -26.895 1.00 86.50 73 ILE A N 1
ATOM 542 C CA . ILE A 1 73 ? -7.133 4.562 -26.242 1.00 86.50 73 ILE A CA 1
ATOM 543 C C . ILE A 1 73 ? -7.417 5.785 -27.129 1.00 86.50 73 ILE A C 1
ATOM 545 O O . ILE A 1 73 ? -6.969 5.818 -28.275 1.00 86.50 73 ILE A O 1
ATOM 549 N N . PRO A 1 74 ? -8.150 6.805 -26.642 1.00 85.12 74 PRO A N 1
ATOM 550 C CA . PRO A 1 74 ? -8.426 8.000 -27.436 1.00 85.12 74 PRO A CA 1
ATOM 551 C C . PRO A 1 74 ? -7.135 8.712 -27.844 1.00 85.12 74 PRO A C 1
ATOM 553 O O . PRO A 1 74 ? -6.231 8.849 -27.024 1.00 85.12 74 PRO A O 1
ATOM 556 N N . GLN A 1 75 ? -7.079 9.226 -29.076 1.00 77.69 75 GLN A N 1
ATOM 557 C CA . GLN A 1 75 ? -5.914 9.963 -29.588 1.00 77.69 75 GLN A CA 1
ATOM 558 C C . GLN A 1 75 ? -5.561 11.188 -28.719 1.00 77.69 75 GLN A C 1
ATOM 560 O O . GLN A 1 75 ? -4.392 11.475 -28.497 1.00 77.69 75 GLN A O 1
ATOM 565 N N . GLU A 1 76 ? -6.567 11.811 -28.096 1.00 75.94 76 GLU A N 1
ATOM 566 C CA . GLU A 1 76 ? -6.396 12.917 -27.140 1.00 75.94 76 GLU A CA 1
ATOM 567 C C . GLU A 1 76 ? -5.541 12.541 -25.914 1.00 75.94 76 GLU A C 1
ATOM 569 O O . GLU A 1 76 ? -4.969 13.411 -25.263 1.00 75.94 76 GLU A O 1
ATOM 574 N N . ALA A 1 77 ? -5.418 11.248 -25.588 1.00 71.94 77 ALA A N 1
ATOM 575 C CA . ALA A 1 77 ? -4.535 10.787 -24.521 1.00 71.94 77 ALA A CA 1
ATOM 576 C C . ALA A 1 77 ? -3.044 10.940 -24.866 1.00 71.94 77 ALA A C 1
ATOM 578 O O . ALA A 1 77 ? -2.224 10.920 -23.948 1.00 71.94 77 ALA A O 1
ATOM 579 N N . PHE A 1 78 ? -2.722 11.082 -26.155 1.00 71.50 78 PHE A N 1
ATOM 580 C CA . PHE A 1 78 ? -1.369 11.212 -26.692 1.00 71.50 78 PHE A CA 1
ATOM 581 C C . PHE A 1 78 ? -0.999 12.673 -26.993 1.00 71.50 78 PHE A C 1
ATOM 583 O O . PHE A 1 78 ? 0.168 13.034 -26.912 1.00 71.50 78 PHE A O 1
ATOM 590 N N . ASP A 1 79 ? -1.986 13.525 -27.286 1.00 68.62 79 ASP A N 1
ATOM 591 C CA . ASP A 1 79 ? -1.766 14.934 -27.652 1.00 68.62 79 ASP A CA 1
ATOM 592 C C . ASP A 1 79 ? -1.493 15.861 -26.446 1.00 68.62 79 ASP A C 1
ATOM 594 O O . ASP A 1 79 ? -1.150 17.029 -26.611 1.00 68.62 79 ASP A O 1
ATOM 598 N N . ASP A 1 80 ? -1.622 15.353 -25.218 1.00 58.22 80 ASP A N 1
ATOM 599 C CA . ASP A 1 80 ? -1.415 16.111 -23.972 1.00 58.22 80 ASP A CA 1
ATOM 600 C C . ASP A 1 80 ? 0.075 16.271 -23.587 1.00 58.22 80 ASP A C 1
ATOM 602 O O . ASP A 1 80 ? 0.392 16.872 -22.556 1.00 58.22 80 ASP A O 1
ATOM 606 N N . ASP A 1 81 ? 0.990 15.737 -24.403 1.00 52.38 81 ASP A N 1
ATOM 607 C CA . ASP A 1 81 ? 2.443 15.897 -24.280 1.00 52.38 81 ASP A CA 1
ATOM 608 C C . ASP A 1 81 ? 2.954 17.121 -25.071 1.00 52.38 81 ASP A C 1
ATOM 610 O O . ASP A 1 81 ? 4.016 17.098 -25.697 1.00 52.38 81 ASP A O 1
ATOM 614 N N . ASP A 1 82 ? 2.250 18.260 -24.974 1.00 47.38 82 ASP A N 1
ATOM 615 C CA . ASP A 1 82 ? 2.879 19.580 -25.155 1.00 47.38 82 ASP A CA 1
ATOM 616 C C . ASP A 1 82 ? 3.808 19.852 -23.953 1.00 47.38 82 ASP A C 1
ATOM 618 O O . ASP A 1 82 ? 3.540 20.599 -23.012 1.00 47.38 82 ASP A O 1
ATOM 622 N N . ASN A 1 83 ? 4.888 19.077 -23.929 1.00 48.34 83 ASN A N 1
ATOM 623 C CA . ASN A 1 83 ? 6.256 19.531 -23.808 1.00 48.34 83 ASN A CA 1
ATOM 624 C C . ASN A 1 83 ? 6.485 20.761 -22.911 1.00 48.34 83 ASN A C 1
ATOM 626 O O . ASN A 1 83 ? 6.979 21.800 -23.341 1.00 48.34 83 ASN A O 1
ATOM 630 N N . THR A 1 84 ? 6.265 20.592 -21.607 1.00 40.69 84 THR A N 1
ATOM 631 C CA . THR A 1 84 ? 7.136 21.238 -20.615 1.00 40.69 84 THR A CA 1
ATOM 632 C C . THR A 1 84 ? 8.189 20.242 -20.151 1.00 40.69 84 THR A C 1
ATOM 634 O O . THR A 1 84 ? 8.297 19.896 -18.975 1.00 40.69 84 THR A O 1
ATOM 637 N N . VAL A 1 85 ? 9.034 19.817 -21.096 1.00 45.81 85 VAL A N 1
ATOM 638 C CA . VAL A 1 85 ? 10.423 19.507 -20.769 1.00 45.81 85 VAL A CA 1
ATOM 639 C C . VAL A 1 85 ? 11.004 20.785 -20.166 1.00 45.81 85 VAL A C 1
ATOM 641 O O . VAL A 1 85 ? 11.366 21.726 -20.866 1.00 45.81 85 VAL A O 1
ATOM 644 N N . THR A 1 86 ? 11.075 20.850 -18.835 1.00 34.50 86 THR A N 1
ATOM 645 C CA . THR A 1 86 ? 12.024 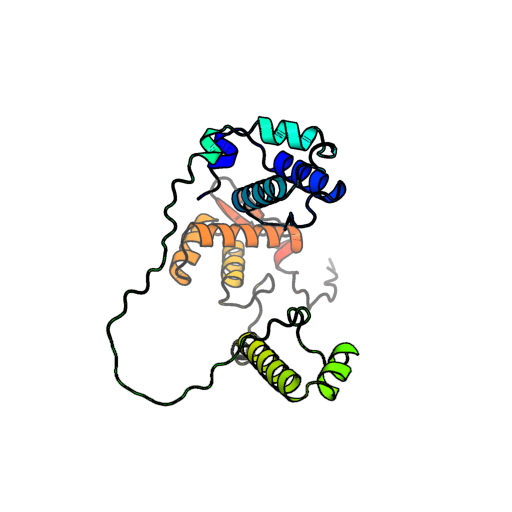21.730 -18.152 1.00 34.50 86 THR A CA 1
ATOM 646 C C . THR A 1 86 ? 13.421 21.248 -18.509 1.00 34.50 86 THR A C 1
ATOM 648 O O . THR A 1 86 ? 14.047 20.472 -17.783 1.00 34.50 86 THR A O 1
ATOM 651 N N . GLN A 1 87 ? 13.886 21.700 -19.669 1.00 43.56 87 GLN A N 1
ATOM 652 C CA . GLN A 1 87 ? 15.285 21.766 -20.026 1.00 43.56 87 GLN A CA 1
ATOM 653 C C . GLN A 1 87 ? 15.948 22.610 -18.937 1.00 43.56 87 GLN A C 1
ATOM 655 O O . GLN A 1 87 ? 15.620 23.778 -18.724 1.00 43.56 87 GLN A O 1
ATOM 660 N N . SER A 1 88 ? 16.796 21.969 -18.140 1.00 39.19 88 SER A N 1
ATOM 661 C CA . SER A 1 88 ? 17.579 22.647 -17.116 1.00 39.19 88 SER A CA 1
ATOM 662 C C . SER A 1 88 ? 18.743 23.333 -17.823 1.00 39.19 88 SER A C 1
ATOM 664 O O . SER A 1 88 ? 19.852 22.809 -17.857 1.00 39.19 88 SER A O 1
ATOM 666 N N . ASP A 1 89 ? 18.463 24.474 -18.451 1.00 35.62 89 ASP A N 1
ATOM 667 C CA . ASP A 1 89 ? 19.475 25.364 -19.008 1.00 35.62 89 ASP A CA 1
ATOM 668 C C . ASP A 1 89 ? 20.288 25.989 -17.869 1.00 35.62 89 ASP A C 1
ATOM 670 O O . ASP A 1 89 ? 19.898 26.973 -17.232 1.00 35.62 89 ASP A O 1
ATOM 674 N N . SER A 1 90 ? 21.452 25.393 -17.617 1.00 43.97 90 SER A N 1
ATOM 675 C CA . SER A 1 90 ? 22.562 26.016 -16.903 1.00 43.97 90 SER A CA 1
ATOM 676 C C . SER A 1 90 ? 23.053 27.230 -17.690 1.00 43.97 90 SER A C 1
ATOM 678 O O . SER A 1 90 ? 23.915 27.132 -18.563 1.00 43.97 90 SER A O 1
ATOM 680 N N . LYS A 1 91 ? 22.517 28.403 -17.353 1.00 45.16 91 LYS A N 1
ATOM 681 C CA . LYS A 1 91 ? 23.088 29.695 -17.727 1.00 45.16 91 LYS A CA 1
ATOM 682 C C . LYS A 1 91 ? 24.179 30.056 -16.719 1.00 45.16 91 LYS A C 1
ATOM 684 O O . LYS A 1 91 ? 23.887 30.358 -15.565 1.00 45.16 91 LYS A O 1
ATOM 689 N N . GLY A 1 92 ? 25.429 29.975 -17.165 1.00 46.78 92 GLY A N 1
ATOM 690 C CA . GLY A 1 92 ? 26.602 30.335 -16.381 1.00 46.78 92 GLY A CA 1
ATOM 691 C C . GLY A 1 92 ? 26.751 31.838 -16.137 1.00 46.78 92 GLY A C 1
ATOM 692 O O . GLY A 1 92 ? 26.351 32.662 -16.959 1.00 46.78 92 GLY A O 1
ATOM 693 N N . GLU A 1 93 ? 27.406 32.149 -15.022 1.00 37.25 93 GLU A N 1
ATOM 694 C CA . GLU A 1 93 ? 28.302 33.292 -14.841 1.00 37.25 93 GLU A CA 1
ATOM 695 C C . GLU A 1 93 ? 29.481 32.850 -13.945 1.00 37.25 93 GLU A C 1
ATOM 697 O O . GLU A 1 93 ? 29.368 31.837 -13.246 1.00 37.25 93 GLU A O 1
ATOM 702 N N . PRO A 1 94 ? 30.640 33.524 -14.043 1.00 50.66 94 PRO A N 1
ATOM 703 C CA . PRO A 1 94 ? 31.946 32.929 -13.792 1.00 50.66 94 PRO A CA 1
ATOM 704 C C . PRO A 1 94 ? 32.345 33.029 -12.320 1.00 50.66 94 PRO A C 1
ATOM 706 O O . PRO A 1 94 ? 32.163 34.069 -11.689 1.00 50.66 94 PRO A O 1
ATOM 709 N N . VAL A 1 95 ? 32.956 31.969 -11.792 1.00 39.75 95 VAL A N 1
ATOM 710 C CA . VAL A 1 95 ? 33.662 32.018 -10.510 1.00 39.75 95 VAL A CA 1
ATOM 711 C C . VAL A 1 95 ? 35.047 31.407 -10.683 1.00 39.75 95 VAL A C 1
ATOM 713 O O . VAL A 1 95 ? 35.195 30.298 -11.187 1.00 39.75 95 VAL A O 1
ATOM 716 N N . GLU A 1 96 ? 36.007 32.246 -10.306 1.00 47.31 96 GLU A N 1
ATOM 717 C CA . GLU A 1 96 ? 37.430 32.074 -10.020 1.00 47.31 96 GLU A CA 1
ATOM 718 C C . GLU A 1 96 ? 38.016 30.662 -9.898 1.00 47.31 96 GLU A C 1
ATOM 720 O O . GLU A 1 96 ? 37.453 29.760 -9.281 1.00 47.31 96 GLU A O 1
ATOM 725 N N . GLU A 1 97 ? 39.247 30.579 -10.416 1.00 51.56 97 GLU A N 1
ATOM 726 C CA . GLU A 1 97 ? 40.276 29.570 -10.168 1.00 51.56 97 GLU A CA 1
ATOM 727 C C . GLU A 1 97 ? 40.223 28.978 -8.755 1.00 51.56 97 GLU A C 1
ATOM 729 O O . GLU A 1 97 ? 40.476 29.674 -7.771 1.00 51.56 97 GLU A O 1
ATOM 734 N N . GLN A 1 98 ? 40.006 27.665 -8.669 1.00 45.06 98 GLN A N 1
ATOM 735 C CA . GLN A 1 98 ? 40.465 26.855 -7.544 1.00 45.06 98 GLN A CA 1
ATOM 736 C C . GLN A 1 98 ? 40.606 25.379 -7.945 1.00 45.06 98 GLN A C 1
ATOM 738 O O . GLN A 1 98 ? 39.636 24.740 -8.335 1.00 45.06 98 GLN A O 1
ATOM 743 N N . GLU A 1 99 ? 41.857 24.921 -7.846 1.00 50.91 99 GLU A N 1
ATOM 744 C CA . GLU A 1 99 ? 42.399 23.559 -7.704 1.00 50.91 99 GLU A CA 1
ATOM 745 C C . GLU A 1 99 ? 41.759 22.377 -8.458 1.00 50.91 99 GLU A C 1
ATOM 747 O O . GLU A 1 99 ? 40.613 21.990 -8.241 1.00 50.91 99 GLU A O 1
ATOM 752 N N . GLU A 1 100 ? 42.615 21.736 -9.265 1.00 50.59 100 GLU A N 1
ATOM 753 C CA . GLU A 1 100 ? 42.459 20.426 -9.904 1.00 50.59 100 GLU A CA 1
ATOM 754 C C . GLU A 1 100 ? 41.681 19.418 -9.040 1.00 50.59 100 GLU A C 1
ATOM 756 O O . GLU A 1 100 ? 42.166 18.922 -8.022 1.00 50.59 100 GLU A O 1
ATOM 761 N N . GLN A 1 101 ? 40.480 19.063 -9.498 1.00 42.47 101 GLN A N 1
ATOM 762 C CA . GLN A 1 101 ? 39.812 17.821 -9.126 1.00 42.47 101 GLN A CA 1
ATOM 763 C C . GLN A 1 101 ? 39.896 16.870 -10.316 1.00 42.47 101 GLN A C 1
ATOM 765 O O . GLN A 1 101 ? 39.394 17.173 -11.397 1.00 42.47 101 GLN A O 1
ATOM 770 N N . GLU A 1 102 ? 40.554 15.731 -10.097 1.00 49.38 102 GLU A N 1
ATOM 771 C CA . GLU A 1 102 ? 40.610 14.612 -11.033 1.00 49.38 102 GLU A CA 1
ATOM 772 C C . GLU A 1 102 ? 39.195 14.181 -11.438 1.00 49.38 102 GLU A C 1
ATOM 774 O O . GLU A 1 102 ? 38.338 13.867 -10.606 1.00 49.38 102 GLU A O 1
ATOM 779 N N . GLU A 1 103 ? 38.971 14.179 -12.746 1.00 41.28 103 GLU A N 1
ATOM 780 C CA . GLU A 1 103 ? 37.750 13.766 -13.416 1.00 41.28 103 GLU A CA 1
ATOM 781 C C . GLU A 1 103 ? 37.510 12.268 -13.152 1.00 41.28 103 GLU A C 1
ATOM 783 O O . GLU A 1 103 ? 38.219 11.396 -13.659 1.00 41.28 103 GLU A O 1
ATOM 788 N N . VAL A 1 104 ? 36.527 11.944 -12.307 1.00 46.12 104 VAL A N 1
ATOM 789 C CA . VAL A 1 104 ? 36.089 10.559 -12.097 1.00 46.12 104 VAL A CA 1
ATOM 790 C C . VAL A 1 104 ? 35.259 10.157 -13.307 1.00 46.12 104 VAL A C 1
ATOM 792 O O . VAL A 1 104 ? 34.062 10.425 -13.375 1.00 46.12 104 VAL A O 1
ATOM 795 N N . VAL A 1 105 ? 35.918 9.523 -14.270 1.00 41.88 105 VAL A N 1
ATOM 796 C CA . VAL A 1 105 ? 35.275 8.851 -15.397 1.00 41.88 105 VAL A CA 1
ATOM 797 C C . VAL A 1 105 ? 34.351 7.767 -14.826 1.00 41.88 105 VAL A C 1
ATOM 799 O O . VAL A 1 105 ? 34.818 6.811 -14.204 1.00 41.88 105 VAL A O 1
ATOM 802 N N . GLU A 1 106 ? 33.034 7.927 -14.984 1.00 47.25 106 GLU A N 1
ATOM 803 C CA . GLU A 1 106 ? 32.063 6.860 -14.720 1.00 47.25 106 GLU A CA 1
ATOM 804 C C . GLU A 1 106 ? 32.302 5.742 -15.744 1.00 47.25 106 GLU A C 1
ATOM 806 O O . GLU A 1 106 ? 31.815 5.786 -16.872 1.00 47.25 106 GLU A O 1
ATOM 811 N N . SER A 1 107 ? 33.111 4.748 -15.373 1.00 46.62 107 SER A N 1
ATOM 812 C CA . SER A 1 107 ? 33.258 3.523 -16.150 1.00 46.62 107 SER A CA 1
ATOM 813 C C . SER A 1 107 ? 31.997 2.671 -15.989 1.00 46.62 107 SER A C 1
ATOM 815 O O . SER A 1 107 ? 31.770 1.999 -14.980 1.00 46.62 107 SER A O 1
ATOM 817 N N . ASP A 1 108 ? 31.141 2.742 -17.007 1.00 44.03 108 ASP A N 1
ATOM 818 C CA . ASP A 1 108 ? 29.903 1.977 -17.150 1.00 44.03 108 ASP A CA 1
ATOM 819 C C . ASP A 1 108 ? 30.237 0.509 -17.458 1.00 44.03 108 ASP A C 1
ATOM 821 O O . ASP A 1 108 ? 30.241 0.055 -18.603 1.00 44.03 108 ASP A O 1
ATOM 825 N N . CYS A 1 109 ? 30.626 -0.243 -16.428 1.00 51.09 109 CYS A N 1
ATOM 826 C CA . CYS A 1 109 ? 30.837 -1.674 -16.574 1.00 51.09 109 CYS A CA 1
ATOM 827 C C . CYS A 1 109 ? 29.511 -2.428 -16.312 1.00 51.09 109 CYS A C 1
ATOM 829 O O . CYS A 1 109 ? 28.930 -2.324 -15.221 1.00 51.09 109 CYS A O 1
ATOM 831 N N . PRO A 1 110 ? 29.017 -3.198 -17.304 1.00 49.09 110 PRO A N 1
ATOM 832 C CA . PRO A 1 110 ? 27.648 -3.724 -17.347 1.00 49.09 110 PRO A CA 1
ATOM 833 C C . PRO A 1 110 ? 27.305 -4.766 -16.265 1.00 49.09 110 PRO A C 1
ATOM 835 O O . PRO A 1 110 ? 26.138 -5.127 -16.123 1.00 49.09 110 PRO A O 1
ATOM 838 N N . SER A 1 111 ? 28.275 -5.209 -15.456 1.00 51.25 111 SER A N 1
ATOM 839 C CA . SER A 1 111 ? 28.070 -6.198 -14.382 1.00 51.25 111 SER A CA 1
ATOM 840 C C . SER A 1 111 ? 27.956 -5.599 -12.967 1.00 51.25 111 SER A C 1
ATOM 842 O O . SER A 1 111 ? 27.676 -6.325 -12.015 1.00 51.25 111 SER A O 1
ATOM 844 N N . PHE A 1 112 ? 28.122 -4.283 -12.771 1.00 53.06 112 PHE A N 1
ATOM 845 C CA . PHE A 1 112 ? 28.264 -3.703 -11.418 1.00 53.06 112 PHE A CA 1
ATOM 846 C C . PHE A 1 112 ? 26.973 -3.297 -10.684 1.00 53.06 112 PHE A C 1
ATOM 848 O O . PHE A 1 112 ? 27.037 -2.714 -9.595 1.00 53.06 112 PHE A O 1
ATOM 855 N N . LEU A 1 113 ? 25.784 -3.630 -11.192 1.00 48.59 113 LEU A N 1
ATOM 856 C CA . LEU A 1 113 ? 24.526 -3.311 -10.495 1.00 48.59 113 LEU A CA 1
ATOM 857 C C . LEU A 1 113 ? 24.280 -4.169 -9.239 1.00 48.59 113 LEU A C 1
ATOM 859 O O . LEU A 1 113 ? 23.573 -3.727 -8.328 1.00 48.59 113 LEU A O 1
ATOM 863 N N . THR A 1 114 ? 24.882 -5.357 -9.145 1.00 53.19 114 THR A N 1
ATOM 864 C CA . THR A 1 114 ? 24.655 -6.319 -8.048 1.00 53.19 114 THR A CA 1
ATOM 865 C C . THR A 1 114 ? 25.692 -6.286 -6.923 1.00 53.19 114 THR A C 1
ATOM 867 O O . THR A 1 114 ? 25.449 -6.867 -5.866 1.00 53.19 114 THR A O 1
ATOM 870 N N . GLY A 1 115 ? 26.757 -5.492 -7.061 1.00 55.88 115 GLY A N 1
ATOM 871 C CA . GLY A 1 115 ? 27.838 -5.394 -6.078 1.00 55.88 115 GLY A CA 1
ATOM 872 C C . GLY A 1 115 ? 28.967 -6.386 -6.362 1.00 55.88 115 GLY A C 1
ATOM 873 O O . GLY A 1 115 ? 28.728 -7.500 -6.796 1.00 55.88 115 GLY A O 1
ATOM 874 N N . CYS A 1 116 ? 30.199 -5.939 -6.137 1.00 60.41 116 CYS A N 1
ATOM 875 C CA . CYS A 1 116 ? 31.419 -6.715 -6.348 1.00 60.41 116 CYS A CA 1
ATOM 876 C C . CYS A 1 116 ? 31.581 -7.704 -5.178 1.00 60.41 116 CYS A C 1
ATOM 878 O O . CYS A 1 116 ? 31.762 -7.255 -4.040 1.00 60.41 116 CYS A O 1
ATOM 880 N N . ASP A 1 117 ? 31.469 -9.010 -5.429 1.00 70.31 117 ASP A N 1
ATOM 881 C CA . ASP A 1 117 ? 31.705 -10.060 -4.434 1.00 70.31 117 ASP A CA 1
ATOM 882 C C . ASP A 1 117 ? 33.018 -10.788 -4.755 1.00 70.31 117 ASP A C 1
ATOM 884 O O . ASP A 1 117 ? 33.187 -11.365 -5.827 1.00 70.31 117 ASP A O 1
ATOM 888 N N . ASP A 1 118 ? 33.960 -10.776 -3.807 1.00 70.44 118 ASP A N 1
ATOM 889 C CA . ASP A 1 118 ? 35.294 -11.373 -3.969 1.00 70.44 118 ASP A CA 1
ATOM 890 C C . ASP A 1 118 ? 35.246 -12.903 -4.200 1.00 70.44 118 ASP A C 1
ATOM 892 O O . ASP A 1 118 ? 36.276 -13.515 -4.503 1.00 70.44 118 ASP A O 1
ATOM 896 N N . THR A 1 119 ? 34.073 -13.528 -4.046 1.00 72.25 119 THR A N 1
ATOM 897 C CA . THR A 1 119 ? 33.839 -14.954 -4.301 1.00 72.25 119 THR A CA 1
ATOM 898 C C . THR A 1 119 ? 33.375 -15.276 -5.722 1.00 72.25 119 THR A C 1
ATOM 900 O O . THR A 1 119 ? 33.426 -16.447 -6.103 1.00 72.25 119 THR A O 1
ATOM 903 N N . GLU A 1 120 ? 32.976 -14.282 -6.523 1.00 77.31 120 GLU A N 1
ATOM 904 C CA . GLU A 1 120 ? 32.574 -14.508 -7.913 1.00 77.31 120 GLU A CA 1
ATOM 905 C C . GLU A 1 120 ? 33.797 -14.624 -8.843 1.00 77.31 120 GLU A C 1
ATOM 907 O O . GLU A 1 120 ? 34.758 -13.857 -8.710 1.00 77.31 120 GLU A O 1
ATOM 912 N N . PRO A 1 121 ? 33.788 -15.582 -9.792 1.00 74.31 121 PRO A N 1
ATOM 913 C CA . PRO A 1 121 ? 34.916 -15.818 -10.693 1.00 74.31 121 PRO A CA 1
ATOM 914 C C . PRO A 1 121 ? 35.231 -14.593 -11.565 1.00 74.31 121 PRO A C 1
ATOM 916 O O . PRO A 1 121 ? 36.406 -14.277 -11.750 1.00 74.31 121 PRO A O 1
ATOM 919 N N . ASP A 1 122 ? 34.209 -13.845 -11.985 1.00 74.38 122 ASP A N 1
ATOM 920 C CA . ASP A 1 122 ? 34.365 -12.633 -12.800 1.00 74.38 122 ASP A CA 1
ATOM 921 C C . ASP A 1 122 ? 35.121 -11.520 -12.043 1.00 74.38 122 ASP A C 1
ATOM 923 O O . ASP A 1 122 ? 35.945 -10.805 -12.614 1.00 74.38 122 ASP A O 1
ATOM 927 N N . CYS A 1 123 ? 34.946 -11.423 -10.717 1.00 73.81 123 CYS A N 1
ATOM 928 C CA . CYS A 1 123 ? 35.687 -10.463 -9.893 1.00 73.81 123 CYS A CA 1
ATOM 929 C C . CYS A 1 123 ? 37.179 -10.815 -9.764 1.00 73.81 123 CYS A C 1
ATOM 931 O O . CYS A 1 123 ? 38.011 -9.921 -9.578 1.00 73.81 123 CYS A O 1
ATOM 933 N N . GLN A 1 124 ? 37.543 -12.099 -9.863 1.00 78.31 124 GLN A N 1
ATOM 934 C CA . GLN A 1 124 ? 38.943 -12.536 -9.806 1.00 78.31 124 GLN A CA 1
ATOM 935 C C . GLN A 1 124 ? 39.693 -12.215 -11.105 1.00 78.31 124 GLN A C 1
ATOM 937 O O . GLN A 1 124 ? 40.866 -11.841 -11.040 1.00 78.31 124 GLN A O 1
ATOM 942 N N . GLU A 1 125 ? 39.026 -12.308 -12.259 1.00 79.38 125 GLU A N 1
ATOM 943 C CA . GLU A 1 125 ? 39.593 -11.877 -13.544 1.00 79.38 125 GLU A CA 1
ATOM 944 C C . GLU A 1 125 ? 39.759 -10.355 -13.588 1.00 79.38 125 GLU A C 1
ATOM 946 O O . GLU A 1 125 ? 40.869 -9.876 -13.825 1.00 79.38 125 GLU A O 1
ATOM 951 N N . CYS A 1 126 ? 38.738 -9.580 -13.193 1.00 78.06 126 CYS A N 1
ATOM 952 C CA . CYS A 1 126 ? 38.854 -8.119 -13.101 1.00 78.06 126 CYS A CA 1
ATOM 953 C C . CYS A 1 126 ? 39.999 -7.669 -12.180 1.00 78.06 126 CYS A C 1
ATOM 955 O O . CYS A 1 126 ? 40.722 -6.728 -12.498 1.00 78.06 126 CYS A O 1
ATOM 957 N N . LYS A 1 127 ? 40.219 -8.361 -11.056 1.00 83.81 127 LYS A N 1
ATOM 958 C CA . LYS A 1 127 ? 41.327 -8.064 -10.135 1.00 83.81 127 LYS A CA 1
ATOM 959 C C . LYS A 1 127 ? 42.706 -8.302 -10.756 1.00 83.81 127 LYS A C 1
ATOM 961 O O . LYS A 1 127 ? 43.674 -7.663 -10.339 1.00 83.81 127 LYS A O 1
ATOM 966 N N . LYS A 1 128 ? 42.813 -9.246 -11.693 1.00 84.81 128 LYS A N 1
ATOM 967 C CA . LYS A 1 128 ? 44.071 -9.605 -12.351 1.00 84.81 128 LYS A CA 1
ATOM 968 C C . LYS A 1 128 ? 44.357 -8.708 -13.551 1.00 84.81 128 LYS A C 1
ATOM 970 O O . LYS A 1 128 ? 45.492 -8.261 -13.693 1.00 84.81 128 LYS A O 1
ATOM 975 N N . ASP A 1 129 ? 43.345 -8.455 -14.372 1.00 85.62 129 ASP A N 1
ATOM 976 C CA . ASP A 1 129 ? 43.512 -7.755 -15.645 1.00 85.62 129 ASP A CA 1
ATOM 977 C C . ASP A 1 129 ? 43.386 -6.233 -15.495 1.00 85.62 129 ASP A C 1
ATOM 979 O O . ASP A 1 129 ? 44.053 -5.494 -16.218 1.00 85.62 129 ASP A O 1
ATOM 983 N N . MET A 1 130 ? 42.592 -5.750 -14.528 1.00 82.31 130 MET A N 1
ATOM 984 C CA . MET A 1 130 ? 42.323 -4.320 -14.308 1.00 82.31 130 MET A CA 1
ATOM 985 C C . MET A 1 130 ? 42.307 -3.962 -12.805 1.00 82.31 130 MET A C 1
ATOM 987 O O . MET A 1 130 ? 41.259 -3.658 -12.226 1.00 82.31 130 MET A O 1
ATOM 991 N N . PRO A 1 131 ? 43.477 -3.985 -12.132 1.00 82.38 131 PRO A N 1
ATOM 992 C CA . PRO A 1 131 ? 43.568 -3.816 -10.679 1.00 82.38 131 PRO A CA 1
ATOM 993 C C . PRO A 1 131 ? 43.112 -2.432 -10.189 1.00 82.38 131 PRO A C 1
ATOM 995 O O . PRO A 1 131 ? 42.546 -2.328 -9.095 1.00 82.38 131 PRO A O 1
ATOM 998 N N . ASP A 1 132 ? 43.318 -1.384 -10.990 1.00 79.19 132 ASP A N 1
ATOM 999 C CA . ASP A 1 132 ? 42.917 -0.015 -10.648 1.00 79.19 132 ASP A CA 1
ATOM 1000 C C . ASP A 1 132 ? 41.391 0.158 -10.702 1.00 79.19 132 ASP A C 1
ATOM 1002 O O . ASP A 1 132 ? 40.795 0.693 -9.761 1.00 79.19 132 ASP A O 1
ATOM 1006 N N . GLU A 1 133 ? 40.732 -0.397 -11.725 1.00 80.56 133 GLU A N 1
ATOM 1007 C CA . GLU A 1 133 ? 39.267 -0.388 -11.843 1.00 80.56 133 GLU A CA 1
ATOM 1008 C C . GLU A 1 133 ? 38.603 -1.235 -10.753 1.00 80.56 133 GLU A C 1
ATOM 1010 O O . GLU A 1 133 ? 37.626 -0.814 -10.128 1.00 80.56 133 GLU A O 1
ATOM 1015 N N . TYR A 1 134 ? 39.174 -2.403 -10.448 1.00 82.50 134 TYR A N 1
ATOM 1016 C CA . TYR A 1 134 ? 38.699 -3.253 -9.358 1.00 82.50 134 TYR A CA 1
ATOM 1017 C C . TYR A 1 134 ? 38.814 -2.549 -7.991 1.00 82.50 134 TYR A C 1
ATOM 1019 O O . TYR A 1 134 ? 37.892 -2.612 -7.173 1.00 82.50 134 TYR A O 1
ATOM 1027 N N . SER A 1 135 ? 39.906 -1.817 -7.746 1.00 81.88 135 SER A N 1
ATOM 1028 C CA . SER A 1 135 ? 40.100 -1.012 -6.529 1.00 81.88 135 SER A CA 1
ATOM 1029 C C . SER A 1 135 ? 39.075 0.122 -6.410 1.00 81.88 135 SER A C 1
ATOM 1031 O O . SER A 1 135 ? 38.485 0.319 -5.340 1.00 81.88 135 SER A O 1
ATOM 1033 N N . ALA A 1 136 ? 38.809 0.839 -7.506 1.00 80.12 136 ALA A N 1
ATOM 1034 C CA . ALA A 1 136 ? 37.785 1.881 -7.556 1.00 80.12 136 ALA A CA 1
ATOM 1035 C C . ALA A 1 136 ? 36.380 1.307 -7.303 1.00 80.12 136 ALA A C 1
ATOM 1037 O O . ALA A 1 136 ? 35.631 1.834 -6.474 1.00 80.12 136 ALA A O 1
ATOM 1038 N N . CYS A 1 137 ? 36.057 0.170 -7.925 1.00 75.50 137 CYS A N 1
ATOM 1039 C CA . CYS A 1 137 ? 34.788 -0.522 -7.728 1.00 75.50 137 CYS A CA 1
ATOM 1040 C C . CYS A 1 137 ? 34.599 -0.989 -6.277 1.00 75.50 137 CYS A C 1
ATOM 1042 O O . CYS A 1 137 ? 33.558 -0.724 -5.671 1.00 75.50 137 CYS A O 1
ATOM 1044 N N . LYS A 1 138 ? 35.624 -1.598 -5.668 1.00 80.19 138 LYS A N 1
ATOM 1045 C CA . LYS A 1 138 ? 35.587 -2.029 -4.262 1.00 80.19 138 LYS A CA 1
ATOM 1046 C C . LYS A 1 138 ? 35.363 -0.860 -3.298 1.00 80.19 138 LYS A C 1
ATOM 1048 O O . LYS A 1 138 ? 34.550 -0.954 -2.379 1.00 80.19 138 LYS A O 1
ATOM 1053 N N . LYS A 1 139 ? 36.016 0.282 -3.533 1.00 78.50 139 LYS A N 1
ATOM 1054 C CA . LYS A 1 139 ? 35.778 1.506 -2.747 1.00 78.50 139 LYS A CA 1
ATOM 1055 C C . LYS A 1 139 ? 34.350 2.031 -2.929 1.00 78.50 139 LYS A C 1
ATOM 1057 O O . LYS A 1 139 ? 33.714 2.438 -1.953 1.00 78.50 139 LYS A O 1
ATOM 1062 N N . ALA A 1 140 ? 33.816 1.994 -4.150 1.00 71.75 140 ALA A N 1
ATOM 1063 C CA . ALA A 1 140 ? 32.456 2.440 -4.444 1.00 71.75 140 ALA A CA 1
ATOM 1064 C C . ALA A 1 140 ? 31.383 1.539 -3.797 1.00 71.75 140 ALA A C 1
ATOM 1066 O O . ALA A 1 140 ? 30.375 2.042 -3.283 1.00 71.75 140 ALA A O 1
ATOM 1067 N N . THR A 1 141 ? 31.592 0.219 -3.760 1.00 69.69 141 THR A N 1
ATOM 1068 C CA . THR A 1 141 ? 30.667 -0.732 -3.122 1.00 69.69 141 THR A CA 1
ATOM 1069 C C . THR A 1 141 ? 30.707 -0.637 -1.594 1.00 69.69 141 THR A C 1
ATOM 1071 O O . THR A 1 141 ? 29.644 -0.596 -0.965 1.00 69.69 141 THR A O 1
ATOM 1074 N N . GLU A 1 142 ? 31.883 -0.471 -0.981 1.00 65.75 142 GLU A N 1
ATOM 1075 C CA . GLU A 1 142 ? 32.022 -0.214 0.464 1.00 65.75 142 GLU A CA 1
ATOM 1076 C C . GLU A 1 142 ? 31.391 1.135 0.881 1.00 65.75 142 GLU A C 1
ATOM 1078 O O . GLU A 1 142 ? 30.703 1.237 1.910 1.00 65.75 142 GLU A O 1
ATOM 1083 N N . ALA A 1 143 ? 31.514 2.172 0.045 1.00 59.88 143 ALA A N 1
ATOM 1084 C CA . ALA A 1 143 ? 30.849 3.461 0.250 1.00 59.88 143 ALA A CA 1
ATOM 1085 C C . ALA A 1 143 ? 29.310 3.368 0.126 1.00 59.88 143 ALA A C 1
ATOM 1087 O O . ALA A 1 143 ? 28.571 4.017 0.877 1.00 59.88 143 ALA A O 1
ATOM 1088 N N . LYS A 1 144 ? 28.786 2.524 -0.776 1.00 57.19 144 LYS A N 1
ATOM 1089 C CA . LYS A 1 144 ? 27.338 2.256 -0.890 1.00 57.19 144 LYS A CA 1
ATOM 1090 C C . LYS A 1 144 ? 26.810 1.415 0.284 1.00 57.19 144 LYS A C 1
ATOM 1092 O O . LYS A 1 144 ? 25.712 1.690 0.781 1.00 57.19 144 LYS A O 1
ATOM 1097 N N . ALA A 1 145 ? 27.588 0.457 0.794 1.00 53.00 145 ALA A N 1
ATOM 1098 C CA . ALA A 1 145 ? 27.233 -0.332 1.977 1.00 53.00 145 ALA A CA 1
ATOM 1099 C C . ALA A 1 145 ? 27.149 0.533 3.250 1.00 53.00 145 ALA A C 1
ATOM 1101 O O . ALA A 1 145 ? 26.191 0.415 4.022 1.00 53.00 145 ALA A O 1
ATOM 1102 N N . SER A 1 146 ? 28.081 1.474 3.427 1.00 48.69 146 SER A N 1
ATOM 1103 C CA . SER A 1 146 ? 28.086 2.398 4.570 1.00 48.69 146 SER A CA 1
ATOM 1104 C C . SER A 1 146 ? 26.943 3.428 4.536 1.00 48.69 146 SER A C 1
ATOM 1106 O O . SER A 1 146 ? 26.391 3.762 5.591 1.00 48.69 146 SER A O 1
ATOM 1108 N N . LYS A 1 147 ? 26.472 3.855 3.351 1.00 46.78 147 LYS A N 1
ATOM 1109 C CA . LYS A 1 147 ? 25.257 4.693 3.215 1.00 46.78 147 LYS A CA 1
ATOM 1110 C C . LYS A 1 147 ? 23.956 3.939 3.524 1.00 46.78 147 LYS A C 1
ATOM 1112 O O . LYS A 1 147 ? 23.018 4.537 4.055 1.00 46.78 147 LYS A O 1
ATOM 1117 N N . LYS A 1 148 ? 23.895 2.623 3.282 1.00 44.28 148 LYS A N 1
ATOM 1118 C CA . LYS A 1 148 ? 22.744 1.771 3.657 1.00 44.28 148 LYS A CA 1
ATOM 1119 C C . LYS A 1 148 ? 22.733 1.408 5.149 1.00 44.28 148 LYS A C 1
ATOM 1121 O O . LYS A 1 148 ? 21.706 0.979 5.677 1.00 44.28 148 LYS A O 1
ATOM 1126 N N . SER A 1 149 ? 23.833 1.658 5.862 1.00 41.59 149 SER A N 1
ATOM 1127 C CA . SER A 1 149 ? 23.952 1.481 7.306 1.00 41.59 149 SER A CA 1
ATOM 1128 C C . SER A 1 149 ? 23.990 2.800 8.088 1.00 41.59 149 SER A C 1
ATOM 1130 O O . SER A 1 149 ? 24.765 2.928 9.033 1.00 41.59 149 SER A O 1
ATOM 1132 N N . LYS A 1 150 ? 23.056 3.736 7.854 1.00 42.25 150 LYS A N 1
ATOM 1133 C CA . LYS A 1 150 ? 22.541 4.555 8.977 1.00 42.25 150 LYS A CA 1
ATOM 1134 C C . LYS A 1 150 ? 21.652 3.667 9.851 1.00 42.25 150 LYS A C 1
ATOM 1136 O O . LYS A 1 150 ? 20.430 3.775 9.929 1.00 42.25 150 LYS A O 1
ATOM 1141 N N . LYS A 1 151 ? 22.332 2.714 10.483 1.00 44.28 151 LYS A N 1
ATOM 1142 C CA . LYS A 1 151 ? 21.855 1.843 11.540 1.00 44.28 151 LYS A CA 1
ATOM 1143 C C . LYS A 1 151 ? 21.455 2.768 12.677 1.00 44.28 151 LYS A C 1
ATOM 1145 O O . LYS A 1 151 ? 22.302 3.390 13.311 1.00 44.28 151 LYS A O 1
ATOM 1150 N N . LYS A 1 152 ? 20.141 2.884 12.870 1.00 41.94 152 LYS A N 1
ATOM 1151 C CA . LYS A 1 152 ? 19.497 3.432 14.064 1.00 41.94 152 LYS A CA 1
ATOM 1152 C C . LYS A 1 152 ? 20.367 3.084 15.269 1.00 41.94 152 LYS A C 1
ATOM 1154 O O . LYS A 1 152 ? 20.663 1.902 15.476 1.00 41.94 152 LYS A O 1
ATOM 1159 N N . SER A 1 153 ? 20.817 4.107 15.990 1.00 42.22 153 SER A N 1
ATOM 1160 C CA . SER A 1 153 ? 21.568 3.956 17.229 1.00 42.22 153 SER A CA 1
ATOM 1161 C C . SER A 1 153 ? 20.926 2.846 18.054 1.00 42.22 153 SER A C 1
ATOM 1163 O O . SER A 1 153 ? 19.704 2.791 18.229 1.00 42.22 153 SER A O 1
ATOM 1165 N N . LYS A 1 154 ? 21.756 1.891 18.473 1.00 48.19 154 LYS A N 1
ATOM 1166 C CA . LYS A 1 154 ? 21.372 0.770 19.323 1.00 48.19 154 LYS A CA 1
ATOM 1167 C C . LYS A 1 154 ? 21.077 1.359 20.702 1.00 48.19 154 LYS A C 1
ATOM 1169 O O . LYS A 1 154 ? 21.915 1.322 21.593 1.00 48.19 154 LYS A O 1
ATOM 1174 N N . GLY A 1 155 ? 19.907 1.986 20.817 1.00 39.91 155 GLY A N 1
ATOM 1175 C CA . GLY A 1 155 ? 19.359 2.477 22.065 1.00 39.91 155 GLY A CA 1
ATOM 1176 C C . GLY A 1 155 ? 19.312 1.320 23.047 1.00 39.91 155 GLY A C 1
ATOM 1177 O O . GLY A 1 155 ? 18.875 0.216 22.712 1.00 39.91 155 GLY A O 1
ATOM 1178 N N . THR A 1 156 ? 19.853 1.588 24.223 1.00 40.00 156 THR A N 1
ATOM 1179 C CA . THR A 1 156 ? 19.934 0.736 25.400 1.00 40.00 156 THR A CA 1
ATOM 1180 C C . THR A 1 156 ? 18.703 -0.163 25.513 1.00 40.00 156 THR A C 1
ATOM 1182 O O . THR A 1 156 ? 17.569 0.319 25.492 1.00 40.00 156 THR A O 1
ATOM 1185 N N . LYS A 1 157 ? 18.920 -1.483 25.604 1.00 44.97 157 LYS A N 1
ATOM 1186 C CA . LYS A 1 157 ? 17.871 -2.482 25.841 1.00 44.97 157 LYS A CA 1
ATOM 1187 C C . LYS A 1 157 ? 17.284 -2.289 27.243 1.00 44.97 157 LYS A C 1
ATOM 1189 O O . LYS A 1 157 ? 17.535 -3.086 28.137 1.00 44.97 157 LYS A O 1
ATOM 1194 N N . ASN A 1 158 ? 16.448 -1.276 27.420 1.00 47.00 158 ASN A N 1
ATOM 1195 C CA . ASN A 1 158 ? 15.372 -1.378 28.385 1.00 47.00 158 ASN A CA 1
ATOM 1196 C C . ASN A 1 158 ? 14.345 -2.288 27.723 1.00 47.00 158 ASN A C 1
ATOM 1198 O O . ASN A 1 158 ? 13.595 -1.862 26.844 1.00 47.00 158 ASN A O 1
ATOM 1202 N N . ALA A 1 159 ? 14.374 -3.572 28.082 1.00 50.28 159 ALA A N 1
ATOM 1203 C CA . ALA A 1 159 ? 13.308 -4.513 27.776 1.00 50.28 159 ALA A CA 1
ATOM 1204 C C . ALA A 1 159 ? 12.055 -4.084 28.558 1.00 50.28 159 ALA A C 1
ATOM 1206 O O . ALA A 1 159 ? 11.644 -4.721 29.522 1.00 50.28 159 ALA A O 1
ATOM 1207 N N . GLY A 1 160 ? 11.489 -2.935 28.183 1.00 58.72 160 GLY A N 1
ATOM 1208 C CA . GLY A 1 160 ? 10.188 -2.508 28.653 1.00 58.72 160 GLY A CA 1
ATOM 1209 C C . GLY A 1 160 ? 9.195 -3.599 28.291 1.00 58.72 160 GLY A C 1
ATOM 1210 O O . GLY A 1 160 ? 9.254 -4.153 27.189 1.00 58.72 160 GLY A O 1
ATOM 1211 N N . LYS A 1 161 ? 8.318 -3.933 29.239 1.00 73.88 161 LYS A N 1
ATOM 1212 C CA . LYS A 1 161 ? 7.229 -4.883 29.015 1.00 73.88 161 LYS A CA 1
ATOM 1213 C C . LYS A 1 161 ? 6.523 -4.483 27.715 1.00 73.88 161 LYS A C 1
ATOM 1215 O O . LYS A 1 161 ? 6.117 -3.330 27.565 1.00 73.88 161 LYS A O 1
ATOM 1220 N N . ARG A 1 162 ? 6.472 -5.403 26.747 1.00 79.88 162 ARG A N 1
ATOM 1221 C CA . ARG A 1 162 ? 5.765 -5.181 25.480 1.00 79.88 162 ARG A CA 1
ATOM 1222 C C . ARG A 1 162 ? 4.289 -4.899 25.773 1.00 79.88 162 ARG A C 1
ATOM 1224 O O . ARG A 1 162 ? 3.762 -5.333 26.795 1.00 79.88 162 ARG A O 1
ATOM 1231 N N . THR A 1 163 ? 3.627 -4.178 24.876 1.00 81.12 163 THR A N 1
ATOM 1232 C CA . THR A 1 163 ? 2.172 -3.994 24.917 1.00 81.12 163 THR A CA 1
ATOM 1233 C C . THR A 1 163 ? 1.463 -5.343 24.811 1.00 81.12 163 THR A C 1
ATOM 1235 O O . THR A 1 163 ? 2.061 -6.336 24.386 1.00 81.12 163 THR A O 1
ATOM 1238 N N . ARG A 1 164 ? 0.165 -5.382 25.140 1.00 80.62 164 ARG A N 1
ATOM 1239 C CA . ARG A 1 164 ? -0.657 -6.611 25.110 1.00 80.62 164 ARG A CA 1
ATOM 1240 C C . ARG A 1 164 ? -0.588 -7.372 23.786 1.00 80.62 164 ARG A C 1
ATOM 1242 O O . ARG A 1 164 ? -0.747 -8.584 23.765 1.00 80.62 164 ARG A O 1
ATOM 1249 N N . TYR A 1 165 ? -0.326 -6.675 22.681 1.00 81.50 165 TYR A N 1
ATOM 1250 C CA . TYR A 1 165 ? -0.201 -7.298 21.368 1.00 81.50 165 TYR A CA 1
ATOM 1251 C C . TYR A 1 165 ? 1.253 -7.366 20.862 1.00 81.50 165 TYR A C 1
ATOM 1253 O O . TYR A 1 165 ? 1.482 -7.610 19.678 1.00 81.50 165 TYR A O 1
ATOM 1261 N N . GLY A 1 166 ? 2.253 -7.206 21.727 1.00 80.75 166 GLY A N 1
ATOM 1262 C CA . GLY A 1 166 ? 3.656 -7.493 21.422 1.00 80.75 166 GLY A CA 1
ATOM 1263 C C . GLY A 1 166 ? 4.456 -6.345 20.796 1.00 80.75 166 GLY A C 1
ATOM 1264 O O . GLY A 1 166 ? 5.574 -6.581 20.333 1.00 80.75 166 GLY A O 1
ATOM 1265 N N . HIS A 1 167 ? 3.930 -5.119 20.772 1.00 87.44 167 HIS A N 1
ATOM 1266 C CA . HIS A 1 167 ? 4.678 -3.940 20.324 1.00 87.44 167 HIS A CA 1
ATOM 1267 C C . HIS A 1 167 ? 5.429 -3.279 21.487 1.00 87.44 167 HIS A C 1
ATOM 1269 O O . HIS A 1 167 ? 5.212 -3.590 22.654 1.00 87.44 167 HIS A O 1
ATOM 1275 N N . MET A 1 168 ? 6.364 -2.380 21.180 1.00 84.12 168 MET A N 1
ATOM 1276 C CA . MET A 1 168 ? 7.061 -1.625 22.225 1.00 84.12 168 MET A CA 1
ATOM 1277 C C . MET A 1 168 ? 6.139 -0.540 22.799 1.00 84.12 168 MET A C 1
ATOM 1279 O O . MET A 1 168 ? 5.446 0.123 22.012 1.00 84.12 168 MET A O 1
ATOM 1283 N N . PRO A 1 169 ? 6.156 -0.305 24.124 1.00 78.38 169 PRO A N 1
ATOM 1284 C CA . PRO A 1 169 ? 5.488 0.854 24.707 1.00 78.38 169 PRO A CA 1
ATOM 1285 C C . PRO A 1 169 ? 6.064 2.138 24.092 1.00 78.38 169 PRO A C 1
ATOM 1287 O O . PRO A 1 169 ? 7.231 2.172 23.697 1.00 78.38 169 PRO A O 1
ATOM 1290 N N . ASN A 1 170 ? 5.233 3.171 23.943 1.00 83.00 170 ASN A N 1
ATOM 1291 C CA . ASN A 1 170 ? 5.555 4.443 23.270 1.00 83.00 170 ASN A CA 1
ATOM 1292 C C . ASN A 1 170 ? 5.850 4.348 21.761 1.00 83.00 170 ASN A C 1
ATOM 1294 O O . ASN A 1 170 ? 6.119 5.359 21.116 1.00 83.00 170 ASN A O 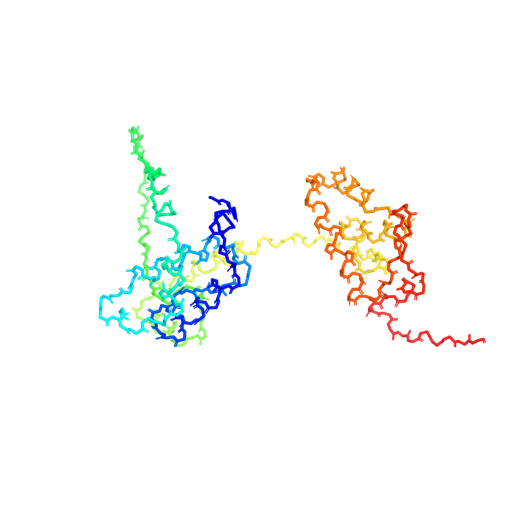1
ATOM 1298 N N . SER A 1 171 ? 5.777 3.158 21.156 1.00 89.19 171 SER A N 1
ATOM 1299 C CA . SER A 1 171 ? 5.723 3.062 19.698 1.00 89.19 171 SER A CA 1
ATOM 1300 C C . SER A 1 171 ? 4.318 3.396 19.204 1.00 89.19 171 SER A C 1
ATOM 1302 O O . SER A 1 171 ? 3.331 3.126 19.882 1.00 89.19 171 SER A O 1
ATOM 1304 N N . MET A 1 172 ? 4.213 3.905 17.979 1.00 91.56 172 MET A N 1
ATOM 1305 C CA . MET A 1 172 ? 2.926 4.194 17.337 1.00 91.56 172 MET A CA 1
ATOM 1306 C C . MET A 1 172 ? 1.996 2.968 17.306 1.00 91.56 172 MET A C 1
ATOM 1308 O O . MET A 1 172 ? 0.799 3.069 17.539 1.00 91.56 172 MET A O 1
ATOM 1312 N N . ALA A 1 173 ? 2.574 1.792 17.058 1.00 91.56 173 ALA A N 1
ATOM 1313 C CA . ALA A 1 173 ? 1.874 0.513 17.085 1.00 91.56 173 ALA A CA 1
ATOM 1314 C C . ALA A 1 173 ? 1.400 0.138 18.502 1.00 91.56 173 ALA A C 1
ATOM 1316 O O . ALA A 1 173 ? 0.280 -0.333 18.668 1.00 91.56 173 ALA A O 1
ATOM 1317 N N . GLY A 1 174 ? 2.232 0.389 19.517 1.00 90.31 174 GLY A N 1
ATOM 1318 C CA . GLY A 1 174 ? 1.872 0.186 20.920 1.00 90.31 174 GLY A CA 1
ATOM 1319 C C . GLY A 1 174 ? 0.770 1.134 21.399 1.00 90.31 174 GLY A C 1
ATOM 1320 O O . GLY A 1 174 ? -0.136 0.706 22.099 1.00 90.31 174 GLY A O 1
ATOM 1321 N N . PHE A 1 175 ? 0.778 2.388 20.944 1.00 91.88 175 PHE A N 1
ATOM 1322 C CA . PHE A 1 175 ? -0.297 3.340 21.232 1.00 91.88 175 PHE A CA 1
ATOM 1323 C C . PHE A 1 175 ? -1.644 2.865 20.680 1.00 91.88 175 PHE A C 1
ATOM 1325 O O . PHE A 1 175 ? -2.651 2.912 21.382 1.00 91.88 175 PHE A O 1
ATOM 1332 N N . ILE A 1 176 ? -1.665 2.360 19.440 1.00 93.38 176 ILE A N 1
ATOM 1333 C CA . ILE A 1 176 ? -2.887 1.802 18.844 1.00 93.38 176 ILE A CA 1
ATOM 1334 C C . ILE A 1 176 ? -3.346 0.564 19.626 1.00 93.38 176 ILE A C 1
ATOM 1336 O O . ILE A 1 176 ? -4.535 0.437 19.900 1.00 93.38 176 ILE A O 1
ATOM 1340 N N . ASP A 1 177 ? -2.426 -0.318 20.033 1.00 91.38 177 ASP A N 1
ATOM 1341 C CA . ASP A 1 177 ? -2.759 -1.482 20.868 1.00 91.38 177 ASP A CA 1
ATOM 1342 C C . ASP A 1 177 ? -3.489 -1.075 22.158 1.00 91.38 177 ASP A C 1
ATOM 1344 O O . ASP A 1 177 ? -4.533 -1.640 22.495 1.00 91.38 177 ASP A O 1
ATOM 1348 N N . ASP A 1 178 ? -2.947 -0.081 22.864 1.00 89.44 178 ASP A N 1
ATOM 1349 C CA . ASP A 1 178 ? -3.507 0.405 24.122 1.00 89.44 178 ASP A CA 1
ATOM 1350 C C . ASP A 1 178 ? -4.856 1.097 23.911 1.00 89.44 178 ASP A C 1
ATOM 1352 O O . ASP A 1 178 ? -5.764 0.941 24.731 1.00 89.44 178 ASP A O 1
ATOM 1356 N N . MET A 1 179 ? -5.022 1.825 22.804 1.00 91.50 179 MET A N 1
ATOM 1357 C CA . MET A 1 179 ? -6.280 2.493 22.483 1.00 91.50 179 MET A CA 1
ATOM 1358 C C . MET A 1 179 ? -7.395 1.506 22.126 1.00 91.50 179 MET A C 1
ATOM 1360 O O . MET A 1 179 ? -8.506 1.619 22.645 1.00 91.50 179 MET A O 1
ATOM 1364 N N . VAL A 1 180 ? -7.089 0.490 21.314 1.00 90.44 180 VAL A N 1
ATOM 1365 C CA . VAL A 1 180 ? -8.020 -0.609 20.998 1.00 90.44 180 VAL A CA 1
ATOM 1366 C C . VAL A 1 180 ? -8.439 -1.347 22.266 1.00 90.44 180 VAL A C 1
ATOM 1368 O O . VAL A 1 180 ? -9.588 -1.756 22.411 1.00 90.44 180 VAL A O 1
ATOM 1371 N N . TRP A 1 181 ? -7.513 -1.523 23.209 1.00 85.50 181 TRP A N 1
ATOM 1372 C CA . TRP A 1 181 ? -7.837 -2.142 24.487 1.00 85.50 181 TRP A CA 1
ATOM 1373 C C . TRP A 1 181 ? -8.767 -1.280 25.345 1.00 85.50 181 TRP A C 1
ATOM 1375 O O . TRP A 1 181 ? -9.730 -1.784 25.922 1.00 85.50 181 TRP A O 1
ATOM 1385 N N . LYS A 1 182 ? -8.492 0.025 25.424 1.00 85.38 182 LYS A N 1
ATOM 1386 C CA . LYS A 1 182 ? -9.307 0.988 26.179 1.00 85.38 182 LYS A CA 1
ATOM 1387 C C . LYS A 1 182 ? -10.701 1.196 25.582 1.00 85.38 182 LYS A C 1
ATOM 1389 O O . LYS A 1 182 ? -11.572 1.716 26.274 1.00 85.38 182 LYS A O 1
ATOM 1394 N N . GLY A 1 183 ? -10.940 0.750 24.350 1.00 86.56 183 GLY A N 1
ATOM 1395 C CA . GLY A 1 183 ? -12.238 0.884 23.702 1.00 86.56 183 GLY A CA 1
ATOM 1396 C C . GLY A 1 183 ? -12.373 2.133 22.836 1.00 86.56 183 GLY A C 1
ATOM 1397 O O . GLY A 1 183 ? -13.496 2.542 22.575 1.00 86.56 183 GLY A O 1
ATOM 1398 N N . HIS A 1 184 ? -11.274 2.774 22.440 1.00 88.19 184 HIS A N 1
ATOM 1399 C CA . HIS A 1 184 ? -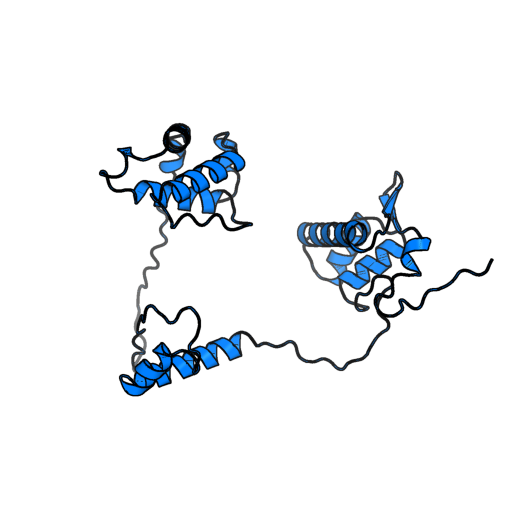11.356 4.000 21.648 1.00 88.19 184 HIS A CA 1
ATOM 1400 C C . HIS A 1 184 ? -11.966 3.762 20.266 1.00 88.19 184 HIS A C 1
ATOM 1402 O O . HIS A 1 184 ? -11.922 2.652 19.724 1.00 88.19 184 HIS A O 1
ATOM 1408 N N . THR A 1 185 ? -12.511 4.825 19.684 1.00 91.62 185 THR A N 1
ATOM 1409 C CA . THR A 1 185 ? -13.004 4.804 18.305 1.00 91.62 185 THR A CA 1
ATOM 1410 C C . THR A 1 185 ? -11.863 4.925 17.296 1.00 91.62 185 THR A C 1
ATOM 1412 O O . THR A 1 185 ? -10.751 5.337 17.638 1.00 91.62 185 THR A O 1
ATOM 1415 N N . LYS A 1 186 ? -12.107 4.562 16.027 1.00 92.44 186 LYS A N 1
ATOM 1416 C CA . LYS A 1 186 ? -11.100 4.747 14.961 1.00 92.44 186 LYS A CA 1
ATOM 1417 C C . LYS A 1 186 ? -10.691 6.215 14.844 1.00 92.44 186 LYS A C 1
ATOM 1419 O O . LYS A 1 186 ? -9.501 6.501 14.739 1.00 92.44 186 LYS A O 1
ATOM 1424 N N . ASP A 1 187 ? -11.659 7.121 14.913 1.00 92.44 187 ASP A N 1
ATOM 1425 C CA . ASP A 1 187 ? -11.419 8.554 14.766 1.00 92.44 187 ASP A CA 1
ATOM 1426 C C . ASP A 1 187 ? -10.650 9.128 15.958 1.00 92.44 187 ASP A C 1
ATOM 1428 O O . ASP A 1 187 ? -9.711 9.897 15.764 1.00 92.44 187 ASP A O 1
ATOM 1432 N N . GLU A 1 188 ? -10.943 8.678 17.181 1.00 93.62 188 GLU A N 1
ATOM 1433 C CA . GLU A 1 188 ? -10.149 9.031 18.364 1.00 93.62 188 GLU A CA 1
ATOM 1434 C C . GLU A 1 188 ? -8.693 8.570 18.215 1.00 93.62 188 GLU A C 1
ATOM 1436 O O . GLU A 1 188 ? -7.765 9.333 18.489 1.00 93.62 188 GLU A O 1
ATOM 1441 N N . MET A 1 189 ? -8.469 7.347 17.718 1.00 94.06 189 MET A N 1
ATOM 1442 C CA . MET A 1 189 ? -7.112 6.848 17.468 1.00 94.06 189 MET A CA 1
ATOM 1443 C C . MET A 1 189 ? -6.372 7.697 16.434 1.00 94.06 189 MET A C 1
ATOM 1445 O O . MET A 1 189 ? -5.179 7.965 16.594 1.00 94.06 189 MET A O 1
ATOM 1449 N N . VAL A 1 190 ? -7.066 8.124 15.378 1.00 95.69 190 VAL A N 1
ATOM 1450 C CA . VAL A 1 190 ? -6.515 8.998 14.337 1.00 95.69 190 VAL A CA 1
ATOM 1451 C C . VAL A 1 190 ? -6.142 10.356 14.923 1.00 95.69 190 VAL A C 1
ATOM 1453 O O . VAL A 1 190 ? -5.005 10.787 14.738 1.00 95.69 190 VAL A O 1
ATOM 1456 N N . GLN A 1 191 ? -7.033 10.991 15.686 1.00 95.69 191 GLN A N 1
ATOM 1457 C CA . GLN A 1 191 ? -6.771 12.290 16.315 1.00 95.69 191 GLN A CA 1
ATOM 1458 C C . GLN A 1 191 ? -5.573 12.240 17.270 1.00 95.69 191 GLN A C 1
ATOM 1460 O O . GLN A 1 191 ? -4.705 13.113 17.222 1.00 95.69 191 GLN A O 1
ATOM 1465 N N . VAL A 1 192 ? -5.469 11.189 18.092 1.00 94.19 192 VAL A N 1
ATOM 1466 C CA . VAL A 1 192 ? -4.314 10.989 18.982 1.00 94.19 192 VAL A CA 1
ATOM 1467 C C . VAL A 1 192 ? -3.030 10.822 18.171 1.00 94.19 192 VAL A C 1
ATOM 1469 O O . VAL A 1 192 ? -2.012 11.426 18.499 1.00 94.19 192 VAL A O 1
ATOM 1472 N N . LEU A 1 193 ? -3.060 10.057 17.077 1.00 94.69 193 LEU A N 1
ATOM 1473 C CA . LEU A 1 193 ? -1.893 9.888 16.208 1.00 94.69 193 LEU A CA 1
ATOM 1474 C C . LEU A 1 193 ? -1.472 11.188 15.512 1.00 94.69 193 LEU A C 1
ATOM 1476 O O . LEU A 1 193 ? -0.276 11.418 15.333 1.00 94.69 193 LEU A O 1
ATOM 1480 N N . MET A 1 194 ? -2.427 12.028 15.116 1.00 95.88 194 MET A N 1
ATOM 1481 C CA . MET A 1 194 ? -2.140 13.344 14.543 1.00 95.88 194 MET A CA 1
ATOM 1482 C C . MET A 1 194 ? -1.473 14.252 15.578 1.00 95.88 194 MET A C 1
ATOM 1484 O O . MET A 1 194 ? -0.444 14.852 15.279 1.00 95.88 194 MET A O 1
ATOM 1488 N N . LYS A 1 195 ? -2.011 14.293 16.803 1.00 95.75 195 LYS A N 1
ATOM 1489 C CA . LYS A 1 195 ? -1.511 15.144 17.889 1.00 95.75 195 LYS A CA 1
ATOM 1490 C C . LYS A 1 195 ? -0.138 14.709 18.405 1.00 95.75 195 LYS A C 1
ATOM 1492 O O . LYS A 1 195 ? 0.765 15.530 18.495 1.00 95.75 195 LYS A O 1
ATOM 1497 N N . GLU A 1 196 ? 0.027 13.428 18.724 1.00 93.75 196 GLU A N 1
ATOM 1498 C CA . GLU A 1 196 ? 1.237 12.912 19.384 1.00 93.75 196 GLU A CA 1
ATOM 1499 C C . GLU A 1 196 ? 2.388 12.651 18.401 1.00 93.75 196 GLU A C 1
ATOM 1501 O O . GLU A 1 196 ? 3.556 12.709 18.778 1.00 93.75 196 GLU A O 1
ATOM 1506 N N . PHE A 1 197 ? 2.083 12.354 17.131 1.00 93.06 197 PHE A N 1
ATOM 1507 C CA . PHE A 1 197 ? 3.094 11.984 16.131 1.00 93.06 197 PHE A CA 1
ATOM 1508 C C . PHE A 1 197 ? 3.148 12.924 14.918 1.00 93.06 197 PHE A C 1
ATOM 1510 O O . PHE A 1 197 ? 3.866 12.620 13.962 1.00 93.06 197 PHE A O 1
ATOM 1517 N N . GLY A 1 198 ? 2.394 14.030 14.918 1.00 93.19 198 GLY A N 1
ATOM 1518 C CA . GLY A 1 198 ? 2.444 15.060 13.873 1.00 93.19 198 GLY A CA 1
ATOM 1519 C C . GLY A 1 198 ? 2.100 14.547 12.472 1.00 93.19 198 GLY A C 1
ATOM 1520 O O . GLY A 1 198 ? 2.708 14.968 11.488 1.00 93.19 198 GLY A O 1
ATOM 1521 N N . ARG A 1 199 ? 1.193 13.568 12.355 1.00 91.50 199 ARG A N 1
ATOM 1522 C CA . ARG A 1 199 ? 0.833 12.974 11.054 1.00 91.50 199 ARG A CA 1
ATOM 1523 C C . ARG A 1 199 ? -0.343 13.699 10.412 1.00 91.50 199 ARG A C 1
ATOM 1525 O O . ARG A 1 199 ? -1.227 14.180 11.109 1.00 91.50 199 ARG A O 1
ATOM 1532 N N . SER A 1 200 ? -0.391 13.685 9.079 1.00 95.81 200 SER A N 1
ATOM 1533 C CA . SER A 1 200 ? -1.616 14.027 8.357 1.00 95.81 200 SER A CA 1
ATOM 1534 C C . SER A 1 200 ? -2.705 12.988 8.626 1.00 95.81 200 SER A C 1
ATOM 1536 O O . SER A 1 200 ? -2.412 11.815 8.891 1.00 95.81 200 SER A O 1
ATOM 1538 N N . GLU A 1 201 ? -3.957 13.420 8.526 1.00 95.00 201 GLU A N 1
ATOM 1539 C CA . GLU A 1 201 ? -5.131 12.599 8.812 1.00 95.00 201 GLU A CA 1
ATOM 1540 C C . GLU A 1 201 ? -5.151 11.305 7.984 1.00 95.00 201 GLU A C 1
ATOM 1542 O O . GLU A 1 201 ? -5.275 10.218 8.547 1.00 95.00 201 GLU A O 1
ATOM 1547 N N . ASP A 1 202 ? -4.890 11.382 6.674 1.00 95.31 202 ASP A N 1
ATOM 1548 C CA . ASP A 1 202 ? -4.868 10.209 5.787 1.00 95.31 202 ASP A CA 1
ATOM 1549 C C . ASP A 1 202 ? -3.796 9.188 6.183 1.00 95.31 202 ASP A C 1
ATOM 1551 O O . ASP A 1 202 ? -4.023 7.973 6.180 1.00 95.31 202 ASP A O 1
ATOM 1555 N N . LYS A 1 203 ? -2.611 9.670 6.584 1.00 95.75 203 LYS A N 1
ATOM 1556 C CA . LYS A 1 203 ? -1.503 8.808 7.024 1.00 95.75 203 LYS A CA 1
ATOM 1557 C C . LYS A 1 203 ? -1.812 8.154 8.369 1.00 95.75 203 LYS A C 1
ATOM 1559 O O . LYS A 1 203 ? -1.411 7.008 8.592 1.00 95.75 203 LYS A O 1
ATOM 1564 N N . ALA A 1 204 ? -2.500 8.861 9.262 1.00 95.31 204 ALA A N 1
ATOM 1565 C CA . ALA A 1 204 ? -2.965 8.314 10.530 1.00 95.31 204 ALA A CA 1
ATOM 1566 C C . ALA A 1 204 ? -4.067 7.263 10.305 1.00 95.31 204 ALA A C 1
ATOM 1568 O O . ALA A 1 204 ? -3.916 6.134 10.777 1.00 95.31 204 ALA A O 1
ATOM 1569 N N . LYS A 1 205 ? -5.088 7.566 9.490 1.00 95.69 205 LYS A N 1
ATOM 1570 C CA . LYS A 1 205 ? -6.157 6.633 9.084 1.00 95.69 205 LYS A CA 1
ATOM 1571 C C . LYS A 1 205 ? -5.599 5.353 8.468 1.00 95.69 205 LYS A C 1
ATOM 1573 O O . LYS A 1 205 ? -5.905 4.253 8.931 1.00 95.69 205 LYS A O 1
ATOM 1578 N N . GLY A 1 206 ? -4.706 5.479 7.484 1.00 96.06 206 GLY A N 1
ATOM 1579 C CA . GLY A 1 206 ? -4.057 4.332 6.846 1.00 96.06 206 GLY A CA 1
ATOM 1580 C C . GLY A 1 206 ? -3.277 3.468 7.841 1.00 96.06 206 GLY A C 1
ATOM 1581 O O . GLY A 1 206 ? -3.328 2.236 7.779 1.00 96.06 206 GLY A O 1
ATOM 1582 N N . LYS A 1 207 ? -2.603 4.096 8.814 1.00 95.88 207 LYS A N 1
ATOM 1583 C CA . LYS A 1 207 ? -1.858 3.374 9.849 1.00 95.88 207 LYS A CA 1
ATOM 1584 C C . LYS A 1 207 ? -2.776 2.621 10.811 1.00 95.88 207 LYS A C 1
ATOM 1586 O O . LYS A 1 207 ? -2.485 1.458 11.089 1.00 95.88 207 LYS A O 1
ATOM 1591 N N . VAL A 1 208 ? -3.853 3.248 11.289 1.00 95.25 208 VAL A N 1
ATOM 1592 C CA . VAL A 1 208 ? -4.850 2.606 12.163 1.00 95.25 208 VAL A CA 1
ATOM 1593 C C . VAL A 1 208 ? -5.472 1.412 11.445 1.00 95.25 208 VAL A C 1
ATOM 1595 O O . VAL A 1 208 ? -5.387 0.296 11.949 1.00 95.25 208 VAL A O 1
ATOM 1598 N N . ASN A 1 209 ? -5.981 1.598 10.226 1.00 95.12 209 ASN A N 1
ATOM 1599 C CA . ASN A 1 209 ? -6.643 0.535 9.463 1.00 95.12 209 ASN A CA 1
ATOM 1600 C C . ASN A 1 209 ? -5.716 -0.654 9.178 1.00 95.12 209 ASN A C 1
ATOM 1602 O O . ASN A 1 209 ? -6.077 -1.806 9.423 1.00 95.12 209 ASN A O 1
ATOM 1606 N N . SER A 1 210 ? -4.489 -0.385 8.722 1.00 95.50 210 SER A N 1
ATOM 1607 C CA . SER A 1 210 ? -3.480 -1.426 8.488 1.00 95.50 210 SER A CA 1
ATOM 1608 C C . SER A 1 210 ? -3.157 -2.214 9.765 1.00 95.50 210 SER A C 1
ATOM 1610 O O . SER A 1 210 ? -3.018 -3.444 9.742 1.00 95.50 210 SER A O 1
ATOM 1612 N N . HIS A 1 211 ? -3.075 -1.517 10.901 1.00 94.25 211 HIS A N 1
ATOM 1613 C CA . HIS A 1 211 ? -2.781 -2.130 12.191 1.00 94.25 211 HIS A CA 1
ATOM 1614 C C . HIS A 1 211 ? -3.936 -2.995 12.697 1.00 94.25 211 HIS A C 1
ATOM 1616 O O . HIS A 1 211 ? -3.710 -4.151 13.048 1.00 94.25 211 HIS A O 1
ATOM 1622 N N . LEU A 1 212 ? -5.171 -2.486 12.662 1.00 92.38 212 LEU A N 1
ATOM 1623 C CA . LEU A 1 212 ? -6.373 -3.233 13.048 1.00 92.38 212 LEU A CA 1
ATOM 1624 C C . LEU A 1 212 ? -6.536 -4.502 12.203 1.00 92.38 212 LEU A C 1
ATOM 1626 O O . LEU A 1 212 ? -6.718 -5.583 12.759 1.00 92.38 212 LEU A O 1
ATOM 1630 N N . ASN A 1 213 ? -6.352 -4.409 10.882 1.00 92.56 213 ASN A N 1
ATOM 1631 C CA . ASN A 1 213 ? -6.379 -5.576 9.994 1.00 92.56 213 ASN A CA 1
ATOM 1632 C C . ASN A 1 213 ? -5.311 -6.608 10.368 1.00 92.56 213 ASN A C 1
ATOM 1634 O O . ASN A 1 213 ? -5.551 -7.812 10.311 1.00 92.56 213 ASN A O 1
ATOM 1638 N N . THR A 1 214 ? -4.132 -6.158 10.799 1.00 90.88 214 THR A N 1
ATOM 1639 C CA . THR A 1 214 ? -3.077 -7.060 11.274 1.00 90.88 214 THR A CA 1
ATOM 1640 C C . THR A 1 214 ? -3.468 -7.753 12.583 1.00 90.88 214 THR A C 1
ATOM 1642 O O . THR A 1 214 ? -3.195 -8.944 12.740 1.00 90.88 214 THR A O 1
ATOM 1645 N N . LEU A 1 215 ? -4.113 -7.044 13.516 1.00 88.00 215 LEU A N 1
ATOM 1646 C CA . LEU A 1 215 ? -4.628 -7.629 14.760 1.00 88.00 215 LEU A CA 1
ATOM 1647 C C . LEU A 1 215 ? -5.703 -8.690 14.476 1.00 88.00 215 LEU A C 1
ATOM 1649 O O . LEU A 1 215 ? -5.653 -9.774 15.055 1.00 88.00 215 LEU A O 1
ATOM 1653 N N . ILE A 1 216 ? -6.608 -8.413 13.538 1.00 87.19 216 ILE A N 1
ATOM 1654 C CA . ILE A 1 216 ? -7.672 -9.338 13.133 1.00 87.19 216 ILE A CA 1
ATOM 1655 C C . ILE A 1 216 ? -7.076 -10.569 12.439 1.00 87.19 216 ILE A C 1
ATOM 1657 O O . ILE A 1 216 ? -7.245 -11.690 12.914 1.00 87.19 216 ILE A O 1
ATOM 1661 N N . ASN A 1 217 ? -6.302 -10.367 11.369 1.00 86.19 217 ASN A N 1
ATOM 1662 C CA . ASN A 1 217 ? -5.859 -11.457 10.498 1.00 86.19 217 ASN A CA 1
ATOM 1663 C C . ASN A 1 217 ? -4.720 -12.289 11.096 1.00 86.19 217 ASN A C 1
ATOM 1665 O O . ASN A 1 217 ? -4.694 -13.503 10.932 1.00 86.19 217 ASN A O 1
ATOM 1669 N N . LYS A 1 218 ? -3.748 -11.656 11.772 1.00 84.38 218 LYS A N 1
ATOM 1670 C CA . LYS A 1 218 ? -2.548 -12.363 12.266 1.00 84.38 218 LYS A CA 1
ATOM 1671 C C . LYS A 1 218 ? -2.642 -12.781 13.727 1.00 84.38 218 LYS A C 1
ATOM 1673 O O . LYS A 1 218 ? -1.940 -13.708 14.127 1.00 84.38 218 LYS A O 1
ATOM 1678 N N . LYS A 1 219 ? -3.430 -12.071 14.539 1.00 80.25 219 LYS A N 1
ATOM 1679 C CA . LYS A 1 219 ? -3.551 -12.353 15.980 1.00 80.25 219 LYS A CA 1
ATOM 1680 C C . LYS A 1 219 ? -4.908 -12.938 16.360 1.00 80.25 219 LYS A C 1
ATOM 1682 O O . LYS A 1 219 ? -5.099 -13.273 17.521 1.00 80.25 219 LYS A O 1
ATOM 1687 N N . GLY A 1 220 ? -5.832 -13.073 15.404 1.00 77.06 220 GLY A N 1
ATOM 1688 C CA . GLY A 1 220 ? -7.163 -13.630 15.647 1.00 77.06 220 GLY A CA 1
ATOM 1689 C C . GLY A 1 220 ? -8.017 -12.774 16.583 1.00 77.06 220 GLY A C 1
ATOM 1690 O O . GLY A 1 220 ? -8.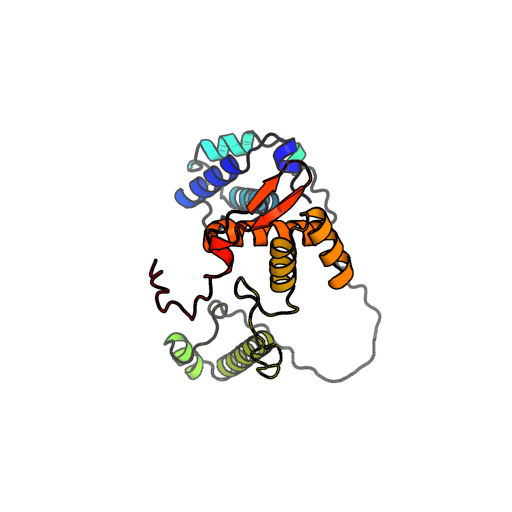984 -13.265 17.164 1.00 77.06 220 GLY A O 1
ATOM 1691 N N . ILE A 1 221 ? -7.662 -11.499 16.769 1.00 82.44 221 ILE A N 1
ATOM 1692 C CA . ILE A 1 221 ? -8.384 -10.615 17.679 1.00 82.44 221 ILE A CA 1
ATOM 1693 C C . ILE A 1 221 ? -9.697 -10.227 17.013 1.00 82.44 221 ILE A C 1
ATOM 1695 O O . ILE A 1 221 ? -9.721 -9.585 15.966 1.00 82.44 221 ILE A O 1
ATOM 1699 N N . THR A 1 222 ? -10.812 -10.579 17.648 1.00 80.38 222 THR A N 1
ATOM 1700 C CA . THR A 1 222 ? -12.116 -10.060 17.239 1.00 80.38 222 THR A CA 1
ATOM 1701 C C . THR A 1 222 ? -12.292 -8.653 17.793 1.00 80.3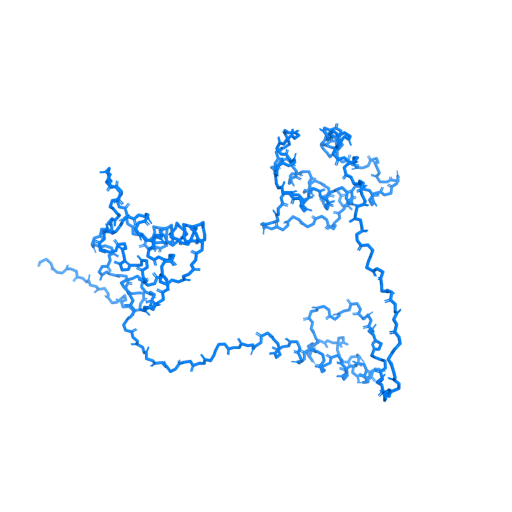8 222 THR A C 1
ATOM 1703 O O . THR A 1 222 ? -12.367 -8.477 19.013 1.00 80.38 222 THR A O 1
ATOM 1706 N N . ILE A 1 223 ? -12.387 -7.676 16.896 1.00 81.19 223 ILE A N 1
ATOM 1707 C CA . ILE A 1 223 ? -12.729 -6.294 17.222 1.00 81.19 223 ILE A CA 1
ATOM 1708 C C . ILE A 1 223 ? -14.208 -6.108 16.895 1.00 81.19 223 ILE A C 1
ATOM 1710 O O . ILE A 1 223 ? -14.613 -6.278 15.748 1.00 81.19 223 ILE A O 1
ATOM 1714 N N . THR A 1 224 ? -15.029 -5.827 17.904 1.00 77.38 224 THR A N 1
ATOM 1715 C CA . THR A 1 224 ? -16.456 -5.556 17.689 1.00 77.38 224 THR A CA 1
ATOM 1716 C C . THR A 1 224 ? -16.679 -4.061 17.575 1.00 77.38 224 THR A C 1
ATOM 1718 O O . THR A 1 224 ? -16.389 -3.336 18.526 1.00 77.38 224 THR A O 1
ATOM 1721 N N . GLU A 1 225 ? -17.232 -3.630 16.449 1.00 77.31 225 GLU A N 1
ATOM 1722 C CA . GLU A 1 225 ? -17.747 -2.279 16.245 1.00 77.31 225 GLU A CA 1
ATOM 1723 C C . GLU A 1 225 ? -19.229 -2.306 16.640 1.00 77.31 225 GLU A C 1
ATOM 1725 O O . GLU A 1 225 ? -20.061 -2.919 15.968 1.00 77.31 225 GLU A O 1
ATOM 1730 N N . LYS A 1 226 ? -19.565 -1.751 17.810 1.00 69.62 226 LYS A N 1
ATOM 1731 C CA . LYS A 1 226 ? -20.975 -1.503 18.149 1.00 69.62 226 LYS A CA 1
ATOM 1732 C C . LYS A 1 226 ? -21.407 -0.224 17.434 1.00 69.62 226 LYS A C 1
ATOM 1734 O O . LYS A 1 226 ? -20.591 0.678 17.288 1.00 69.62 226 LYS A O 1
ATOM 1739 N N . LYS A 1 227 ? -22.680 -0.126 17.023 1.00 48.34 227 LYS A N 1
ATOM 1740 C CA . LYS A 1 227 ? -23.253 1.137 16.517 1.00 48.34 227 LYS A CA 1
ATOM 1741 C C . LYS A 1 227 ? -22.944 2.255 17.529 1.00 48.34 227 LYS A C 1
ATOM 1743 O O . LYS A 1 227 ? -23.428 2.171 18.656 1.00 48.34 227 LYS A O 1
ATOM 1748 N N . GLY A 1 228 ? -22.110 3.224 17.139 1.00 58.50 228 GLY A N 1
ATOM 1749 C CA . GLY A 1 228 ? -21.512 4.230 18.036 1.00 58.50 228 GLY A CA 1
ATOM 1750 C C . GLY A 1 228 ? -19.994 4.095 18.273 1.00 58.50 228 GLY A C 1
ATOM 1751 O O . GLY A 1 228 ? -19.504 4.525 19.310 1.00 58.50 228 GLY A O 1
ATOM 1752 N N . ASP A 1 229 ? -19.265 3.481 17.339 1.00 62.19 229 ASP A N 1
ATOM 1753 C CA . ASP A 1 229 ? -17.821 3.632 17.067 1.00 62.19 229 ASP A CA 1
ATOM 1754 C C . ASP A 1 229 ? -16.786 3.104 18.070 1.00 62.19 229 ASP A C 1
ATOM 1756 O O . ASP A 1 229 ? -15.593 3.107 17.775 1.00 62.19 229 ASP A O 1
ATOM 1760 N N . VAL A 1 230 ? -17.180 2.572 19.223 1.00 67.62 230 VAL A N 1
ATOM 1761 C CA . VAL A 1 230 ? -16.228 2.028 20.210 1.00 67.62 230 VAL A CA 1
ATOM 1762 C C . VAL A 1 230 ? -15.675 0.674 19.744 1.00 67.62 230 VAL A C 1
ATOM 1764 O O . VAL A 1 230 ? -16.406 -0.322 19.694 1.00 67.62 230 VAL A O 1
ATOM 1767 N N . LEU A 1 231 ? -14.366 0.608 19.474 1.00 77.56 231 LEU A N 1
ATOM 1768 C CA . LEU A 1 231 ? -13.678 -0.634 19.122 1.00 77.56 231 LEU A CA 1
ATOM 1769 C C . LEU A 1 231 ? -13.167 -1.338 20.373 1.00 77.56 231 LEU A C 1
ATOM 1771 O O . LEU A 1 231 ? -12.234 -0.867 21.014 1.00 77.56 231 LEU A O 1
ATOM 1775 N N . LYS A 1 232 ? -13.716 -2.513 20.688 1.00 73.44 232 LYS A N 1
ATOM 1776 C CA . LYS A 1 232 ? -13.206 -3.360 21.778 1.00 73.44 232 LYS A CA 1
ATOM 1777 C C . LYS A 1 232 ? -12.669 -4.677 21.244 1.00 73.44 232 LYS A C 1
ATOM 1779 O O . LYS A 1 232 ? -13.367 -5.396 20.527 1.00 73.44 232 LYS A O 1
ATOM 1784 N N . ALA A 1 233 ? -11.446 -5.012 21.642 1.00 74.19 233 ALA A N 1
ATOM 1785 C CA . ALA A 1 233 ? -10.924 -6.364 21.505 1.00 74.19 233 ALA A CA 1
ATOM 1786 C C . ALA A 1 233 ? -11.563 -7.279 22.562 1.00 74.19 233 ALA A C 1
ATOM 1788 O O . ALA A 1 233 ? -11.661 -6.910 23.733 1.00 74.19 233 ALA A O 1
ATOM 1789 N N . LYS A 1 234 ? -11.994 -8.488 22.180 1.00 67.69 234 LYS A N 1
ATOM 1790 C CA . LYS A 1 234 ? -12.482 -9.469 23.166 1.00 67.69 234 LYS A CA 1
ATOM 1791 C C . LYS A 1 234 ? -11.339 -9.896 24.100 1.00 67.69 234 LYS A C 1
ATOM 1793 O O . LYS A 1 234 ? -10.330 -10.422 23.637 1.00 67.69 234 LYS A O 1
ATOM 1798 N N . GLN A 1 235 ? -11.554 -9.742 25.408 1.00 60.31 235 GLN A N 1
ATOM 1799 C CA . GLN A 1 235 ? -10.573 -9.992 26.475 1.00 60.31 235 GLN A CA 1
ATOM 1800 C C . GLN A 1 235 ? -9.897 -11.371 26.395 1.00 60.31 235 GLN A C 1
ATOM 1802 O O . GLN A 1 235 ? -8.679 -11.462 26.512 1.00 60.31 235 GLN A O 1
ATOM 1807 N N . LYS A 1 236 ? -10.652 -12.421 26.040 1.00 62.16 236 LYS A N 1
ATOM 1808 C CA . LYS A 1 236 ? -10.136 -13.794 25.882 1.00 62.16 236 LYS A CA 1
ATOM 1809 C C . LYS A 1 236 ? -9.001 -13.965 24.859 1.00 62.16 236 LYS A C 1
ATOM 1811 O O . LYS A 1 236 ? -8.307 -14.971 24.902 1.00 62.16 236 LYS A O 1
ATOM 1816 N N . TYR A 1 237 ? -8.823 -13.019 23.935 1.00 59.38 237 TYR A N 1
ATOM 1817 C CA . TYR A 1 237 ? -7.740 -13.050 22.943 1.00 59.38 237 TYR A CA 1
ATOM 1818 C C . TYR A 1 237 ? -6.577 -12.111 23.289 1.00 59.38 237 TYR A C 1
ATOM 1820 O O . TYR A 1 237 ? -5.539 -12.166 22.635 1.00 59.38 237 TYR A O 1
ATOM 1828 N N . ALA A 1 238 ? -6.743 -11.241 24.287 1.00 56.50 238 ALA A N 1
ATOM 1829 C CA . ALA A 1 238 ? -5.734 -10.262 24.677 1.00 56.50 238 ALA A CA 1
ATOM 1830 C C . ALA A 1 238 ? -4.798 -10.783 25.774 1.00 56.50 238 ALA A C 1
ATOM 1832 O O . ALA A 1 238 ? -3.607 -10.493 25.729 1.00 56.50 238 ALA A O 1
ATOM 1833 N N . ASP A 1 239 ? -5.310 -11.589 26.708 1.00 54.84 239 ASP A N 1
ATOM 1834 C CA . ASP A 1 239 ? -4.531 -12.063 27.863 1.00 54.84 239 ASP A CA 1
ATOM 1835 C C . ASP A 1 239 ? -3.590 -13.247 27.538 1.00 54.84 239 ASP A C 1
ATOM 1837 O O . ASP A 1 239 ? -2.780 -13.637 28.372 1.00 54.84 239 ASP A O 1
ATOM 1841 N N . GLY A 1 240 ? -3.644 -13.802 26.318 1.00 49.34 240 GLY A N 1
ATOM 1842 C CA . GLY A 1 240 ? -2.875 -14.994 25.923 1.00 49.34 240 GLY A CA 1
ATOM 1843 C C . GLY A 1 240 ? -1.839 -14.796 24.812 1.00 49.34 240 GLY A C 1
ATOM 1844 O O . GLY A 1 240 ? -1.187 -15.760 24.420 1.00 49.34 240 GLY A O 1
ATOM 1845 N N . TYR A 1 241 ? -1.681 -13.588 24.260 1.00 50.22 241 TYR A N 1
ATOM 1846 C CA . TYR A 1 241 ? -0.831 -13.377 23.081 1.00 50.22 241 TYR A CA 1
ATOM 1847 C C . TYR A 1 241 ? 0.583 -12.895 23.436 1.00 50.22 241 TYR A C 1
ATOM 1849 O O . TYR A 1 241 ? 1.087 -11.911 22.893 1.00 50.22 241 TYR A O 1
ATOM 1857 N N . ASP A 1 242 ? 1.256 -13.621 24.325 1.00 50.06 242 ASP A N 1
ATOM 1858 C CA . ASP A 1 242 ? 2.708 -13.546 24.447 1.00 50.06 242 ASP A CA 1
ATOM 1859 C C . ASP A 1 242 ? 3.309 -14.628 23.542 1.00 50.06 242 ASP A C 1
ATOM 1861 O O . ASP A 1 242 ? 3.354 -15.808 23.883 1.00 50.06 242 ASP A O 1
ATOM 1865 N N . LYS A 1 243 ? 3.757 -14.235 22.342 1.00 47.44 243 LYS A N 1
ATOM 1866 C CA . LYS A 1 243 ? 4.402 -15.152 21.381 1.00 47.44 243 LYS A CA 1
ATOM 1867 C C . LYS A 1 243 ? 5.639 -15.863 21.955 1.00 47.44 243 LYS A C 1
ATOM 1869 O O . LYS A 1 243 ? 6.115 -16.808 21.335 1.00 47.44 243 LYS A O 1
ATOM 1874 N N . SER A 1 244 ? 6.163 -15.399 23.091 1.00 47.00 244 SER A N 1
ATOM 1875 C CA . SER A 1 244 ? 7.291 -15.987 23.821 1.00 47.00 244 SER A CA 1
ATOM 1876 C C . SER A 1 244 ? 6.889 -16.808 25.053 1.00 47.00 244 SER A C 1
ATOM 1878 O O . SER A 1 244 ? 7.757 -17.459 25.623 1.00 47.00 244 SER A O 1
ATOM 1880 N N . ASN A 1 245 ? 5.613 -16.809 25.454 1.00 41.25 245 ASN A N 1
ATOM 1881 C CA . ASN A 1 245 ? 5.137 -17.488 26.664 1.00 41.25 245 ASN A CA 1
ATOM 1882 C C . ASN A 1 245 ? 4.042 -18.523 26.355 1.00 41.25 245 ASN A C 1
ATOM 1884 O O . ASN A 1 245 ? 3.067 -18.671 27.085 1.00 41.25 245 ASN A O 1
ATOM 1888 N N . THR A 1 246 ? 4.208 -19.274 25.264 1.00 40.34 246 THR A N 1
ATOM 1889 C CA . THR A 1 246 ? 3.395 -20.451 24.917 1.00 40.34 246 THR A CA 1
ATOM 1890 C C . THR A 1 246 ? 3.703 -21.665 25.807 1.00 40.34 246 THR A C 1
ATOM 1892 O O . THR A 1 246 ? 3.683 -22.806 25.340 1.00 40.34 246 THR A O 1
ATOM 1895 N N . GLN A 1 247 ? 3.948 -21.466 27.108 1.00 36.66 247 GLN A N 1
ATOM 1896 C CA . GLN A 1 247 ? 3.661 -22.532 28.060 1.00 36.66 247 GLN A CA 1
ATOM 1897 C C . GLN A 1 247 ? 2.152 -22.546 28.268 1.00 36.66 247 GLN A C 1
ATOM 1899 O O . GLN A 1 247 ? 1.557 -21.595 28.761 1.00 36.66 247 GLN A O 1
ATOM 1904 N N . LYS A 1 248 ? 1.545 -23.632 27.786 1.00 35.34 248 LYS A N 1
ATOM 1905 C CA . LYS A 1 248 ? 0.131 -23.970 27.913 1.00 35.34 248 LYS A CA 1
ATOM 1906 C C . LYS A 1 248 ? -0.399 -23.557 29.292 1.00 35.34 248 LYS A C 1
ATOM 1908 O O . LYS A 1 248 ? -0.130 -24.241 30.274 1.00 35.34 248 LYS A O 1
ATOM 1913 N N . CYS A 1 249 ? -1.211 -22.504 29.353 1.00 32.97 249 CYS A N 1
ATOM 1914 C CA . CYS A 1 249 ? -2.190 -22.382 30.424 1.00 32.97 249 CYS A CA 1
ATOM 1915 C C . CYS A 1 249 ? -3.233 -23.472 30.177 1.00 32.97 249 CYS A C 1
ATOM 1917 O O . CYS A 1 249 ? -4.194 -23.281 29.433 1.00 32.97 249 CYS A O 1
ATOM 1919 N N . THR A 1 250 ? -2.999 -24.652 30.745 1.00 36.00 250 THR A N 1
ATOM 1920 C CA . THR A 1 250 ? -4.075 -25.595 31.020 1.00 36.00 250 THR A CA 1
ATOM 1921 C C . THR A 1 250 ? -4.997 -24.909 32.019 1.00 36.00 250 THR A C 1
ATOM 1923 O O . THR A 1 250 ? -4.613 -24.678 33.163 1.00 36.00 250 THR A O 1
ATOM 1926 N N . LEU A 1 251 ? -6.179 -24.513 31.552 1.00 33.28 251 LEU A N 1
ATOM 1927 C CA . LEU A 1 251 ? -7.297 -24.178 32.421 1.00 33.28 251 LEU A CA 1
ATOM 1928 C C . LEU A 1 251 ? -7.666 -25.456 33.175 1.00 33.28 251 LEU A C 1
ATOM 1930 O O . LEU A 1 251 ? -8.214 -26.381 32.580 1.00 33.28 251 LEU A O 1
ATOM 1934 N N . SER A 1 252 ? -7.296 -25.520 34.449 1.00 34.97 252 SER A N 1
ATOM 1935 C CA . SER A 1 252 ? -7.968 -26.390 35.406 1.00 34.97 252 SER A CA 1
ATOM 1936 C C . SER A 1 252 ? -9.253 -25.675 35.816 1.00 34.97 252 SER A C 1
ATOM 1938 O O . SER A 1 252 ? -9.191 -24.508 36.214 1.00 34.97 252 SER A O 1
ATOM 1940 N N . GLU A 1 253 ? -10.384 -26.351 35.620 1.00 36.91 253 GLU A N 1
ATOM 1941 C CA . GLU A 1 253 ? -11.710 -25.944 36.109 1.00 36.91 253 GLU A CA 1
ATOM 1942 C C . GLU A 1 253 ? -11.774 -25.898 37.641 1.00 36.91 253 GLU A C 1
ATOM 1944 O O . GLU A 1 253 ? -11.076 -26.713 38.293 1.00 36.91 253 GLU A O 1
#

Foldseek 3Di:
DDLVLCVVLVHDLVLLVVLLVQCCVLVQAVPQDPDPPDRSVVSVVSLVVSVVPRPPVCPVSRPPSNVVNVVSRDPVVVVVPPDPPPPVDPDDDDDDDDDDDDDPPPPPDPPPPVAQDPPDPVLVVCCVPPVPVSVVRNVVRVVVVVVVPPPDPPPDPPVDPAALQGHRPPDLLSLLSVCLAVFHFLVRQLVCCCVVVVDDSVVSSVVSVVSVVCCCPVQVWDWDQDPPGGTHTDPVSRNPNPPPPPPDPPDDD

Radius of gyration: 28.29 Å; chains: 1; bounding box: 67×60×75 Å

Secondary structure (DSSP, 8-state):
--THHHHHTT--HHHHHHHHHHHHHTTS-TT----TT--HHHHHHHHHHHHHTS-TTTGGGS-HHHHHHHHTS-GGGTTT-----------------------------TTTTS---TTSHHHHHHHHH-HHHHHHHHHHHHHHHHHHT----------PPPPTTSPPTTSHHHHHHHHHHHT--HHHHHHHHHHHH---HHHHHHHHHHHHHHHHHHH---EEE-TT--EEE-GGGTTT--TT--S------